Protein AF-A0A973JCE4-F1 (afdb_monomer)

Mean predicted aligned error: 4.81 Å

Nearest PDB structures (foldseek):
  6czs-assembly1_A  TM=6.725E-01  e=1.501E-06  Homo sapiens
  6jd8-assembly1_A  TM=6.537E-01  e=1.501E-06  Homo sapiens
  1cjl-assembly1_A  TM=6.626E-01  e=7.203E-06  Homo sapiens
  2hxz-assembly2_B  TM=6.871E-01  e=1.317E-05  Homo sapiens
  2c0y-assembly1_A  TM=6.135E-01  e=2.009E-05  Homo sapiens

pLDDT: mean 92.3, std 10.69, range [33.44, 98.81]

Solvent-accessible surface area (backbone atoms only — not comparable to full-atom values): 14849 Å² total; per-residue (Å²): 130,82,77,78,70,80,76,78,49,48,15,31,41,88,69,77,93,59,94,82,62,40,37,66,78,38,75,62,63,50,72,69,32,47,74,71,71,40,84,63,19,50,27,56,54,31,49,78,67,59,66,42,94,84,53,83,73,83,72,73,66,58,44,79,46,64,93,35,46,62,83,90,81,83,67,66,85,40,25,40,32,37,22,48,24,51,36,46,52,53,27,22,50,39,25,65,74,71,73,41,80,62,63,52,16,37,40,51,40,36,33,50,18,26,56,75,70,72,52,78,72,88,75,32,42,36,58,66,45,36,55,47,30,27,42,76,42,17,44,30,50,20,91,82,39,57,85,48,73,89,51,43,79,55,80,78,57,70,66,49,58,62,51,2,54,82,50,41,43,82,77,76,66,47,78,68,55,92,90,60,49,72,72,56,33,53,49,50,52,52,51,34,39,73,72,69,44,64,48,66,51,68,48,80,37,40,60,56,49,63,52,14,77,81,61,77,64,54,64,33,69,85,57,80,88,66,50,79,75,48,27,37,30,42,62,48,51,56,52,51,80,81,70,80,69,78,60,86,78,76,71,83,127

Foldseek 3Di:
DPPPPQQDAAFEDEDDADPPFAACPFFDQDPLCVVVVNPGTSVRVCVVLQLDPPRPDDFDQKFFLCVLWDPDDDLHNANQQLLSQLQRQLQSVCCVPPVDGFQWASLQLLQQLCVQVVDADRNHHYNVSSLVSLQPQATAGCVQPPSDRVCSRPDRDVVGSVRRVVGRDSDDHDLCHPPQDPVSSVVSQSSCLSSQHKDKDKDFDWPLQVVCVVPVNDRDDDDPPIDTSGMGMHIDRMDHNPDDDDRPDDDDD

Secondary structure (DSSP, 8-state):
-----------EEPPPP-TT---TT-----HHHHHTT--S-HHHHHHHHT-STT--PPPPSEEE-GGGPPPPPP-TTSS-HHHHHHHHHHHHHHHHHHS----B-HHHHHHHHHHHHT--SS--EEHHHHHHHHHHT---BGGGS---GGGTTSPPPHHHHHHHGGG--S----SS-TT--HHHHHHHHHHHHHTT--EEEEEEEEGGGGGGTTTTS-PPPPPTTPPEEEEEEEEE-EEETT-----------

Radius of gyration: 18.98 Å; Cα contacts (8 Å, |Δi|>4): 409; chains: 1; bounding box: 43×51×46 Å

Structure (mmCIF, N/CA/C/O backbone):
data_AF-A0A973JCE4-F1
#
_entry.id   AF-A0A973JCE4-F1
#
loop_
_atom_site.group_PDB
_atom_site.id
_atom_site.type_symbol
_atom_site.label_atom_id
_atom_site.label_alt_id
_atom_site.label_comp_id
_atom_site.label_asym_id
_atom_site.label_entity_id
_atom_site.label_seq_id
_atom_site.pdbx_PDB_ins_code
_atom_site.Cartn_x
_atom_site.Cartn_y
_atom_site.Cartn_z
_atom_site.occupancy
_atom_site.B_iso_or_equiv
_atom_site.auth_seq_id
_atom_site.auth_comp_id
_atom_site.auth_asym_id
_atom_site.auth_atom_id
_atom_site.pdbx_PDB_model_num
ATOM 1 N N . MET A 1 1 ? 23.601 -29.024 -4.690 1.00 33.44 1 MET A N 1
ATOM 2 C CA . MET A 1 1 ? 22.874 -28.142 -5.625 1.00 33.44 1 MET A CA 1
ATOM 3 C C . MET A 1 1 ? 22.475 -26.919 -4.830 1.00 33.44 1 MET A C 1
ATOM 5 O O . MET A 1 1 ? 21.854 -27.091 -3.792 1.00 33.44 1 MET A O 1
ATOM 9 N N . ALA A 1 2 ? 22.948 -25.730 -5.202 1.00 33.88 2 ALA A N 1
ATOM 10 C CA . ALA A 1 2 ? 22.568 -24.513 -4.496 1.00 33.88 2 ALA A CA 1
ATOM 11 C C . ALA A 1 2 ? 21.084 -24.259 -4.774 1.00 33.88 2 ALA A C 1
ATOM 13 O O . ALA A 1 2 ? 20.714 -24.038 -5.926 1.00 33.88 2 ALA A O 1
ATOM 14 N N . GLU A 1 3 ? 20.243 -24.349 -3.742 1.00 39.66 3 GLU A N 1
ATOM 15 C CA . GLU A 1 3 ? 18.873 -23.849 -3.803 1.00 39.66 3 GLU A CA 1
ATOM 16 C C . GLU A 1 3 ? 18.933 -22.428 -4.348 1.00 39.66 3 GLU A C 1
ATOM 18 O O . GLU A 1 3 ? 19.561 -21.539 -3.764 1.00 39.66 3 GLU A O 1
ATOM 23 N N . THR A 1 4 ? 18.336 -22.220 -5.516 1.00 41.50 4 THR A N 1
ATOM 24 C CA . THR A 1 4 ? 18.151 -20.882 -6.056 1.00 41.50 4 THR A CA 1
ATOM 25 C C . THR A 1 4 ? 17.113 -20.229 -5.155 1.00 41.50 4 THR A C 1
ATOM 27 O O . THR A 1 4 ? 15.918 -20.355 -5.393 1.00 41.50 4 THR A O 1
ATOM 30 N N . LYS A 1 5 ? 17.556 -19.628 -4.042 1.00 53.28 5 LYS A N 1
ATOM 31 C CA . LYS A 1 5 ? 16.678 -18.863 -3.156 1.00 53.28 5 LYS A CA 1
ATOM 32 C C . LYS A 1 5 ? 15.967 -17.840 -4.026 1.00 53.28 5 LYS A C 1
ATOM 34 O O . LYS A 1 5 ? 16.624 -16.956 -4.576 1.00 53.28 5 LYS A O 1
ATOM 39 N N . LEU A 1 6 ? 14.653 -17.999 -4.174 1.00 57.53 6 LEU A N 1
ATOM 40 C CA . LEU A 1 6 ? 13.806 -17.073 -4.910 1.00 57.53 6 LEU A CA 1
ATOM 41 C C . LEU A 1 6 ? 14.086 -15.670 -4.358 1.00 57.53 6 LEU A C 1
ATOM 43 O O . LEU A 1 6 ? 13.806 -15.379 -3.190 1.00 57.53 6 LEU A O 1
ATOM 47 N N . LYS A 1 7 ? 14.741 -14.820 -5.154 1.00 68.06 7 LYS A N 1
ATOM 48 C CA . LYS A 1 7 ? 15.106 -13.478 -4.709 1.00 68.06 7 LYS A CA 1
ATOM 49 C C . LYS A 1 7 ? 13.845 -12.626 -4.758 1.00 68.06 7 LYS A C 1
ATOM 51 O O . LYS A 1 7 ? 13.535 -12.041 -5.787 1.00 68.06 7 LYS A O 1
ATOM 56 N N . ARG A 1 8 ? 13.115 -12.589 -3.640 1.00 82.50 8 ARG A N 1
ATOM 57 C CA . ARG A 1 8 ? 11.913 -11.765 -3.475 1.00 82.50 8 ARG A CA 1
ATOM 58 C C . ARG A 1 8 ? 12.271 -10.314 -3.748 1.00 82.50 8 ARG A C 1
ATOM 60 O O . ARG A 1 8 ? 13.070 -9.727 -3.014 1.00 82.50 8 ARG A O 1
ATOM 67 N N . LYS A 1 9 ? 11.707 -9.741 -4.806 1.00 93.44 9 LYS A N 1
ATOM 68 C CA . LYS A 1 9 ? 11.907 -8.329 -5.068 1.00 93.44 9 LYS A CA 1
ATOM 69 C C . LYS A 1 9 ? 11.070 -7.502 -4.103 1.00 93.44 9 LYS A C 1
ATOM 71 O O . LYS A 1 9 ? 9.958 -7.846 -3.722 1.00 93.44 9 LYS A O 1
ATOM 76 N N . MET A 1 10 ? 11.653 -6.399 -3.674 1.00 95.50 10 MET A N 1
ATOM 77 C CA . MET A 1 10 ? 11.113 -5.487 -2.685 1.00 95.50 10 MET A CA 1
ATOM 78 C C . MET A 1 10 ? 11.391 -4.060 -3.149 1.00 95.50 10 MET A C 1
ATOM 80 O O . MET A 1 10 ? 12.257 -3.840 -3.996 1.00 95.50 10 MET A O 1
ATOM 84 N N . GLY A 1 11 ? 10.662 -3.095 -2.604 1.00 97.25 11 GLY A N 1
ATOM 85 C CA . GLY A 1 11 ? 10.828 -1.699 -3.000 1.00 97.25 11 GLY A CA 1
ATOM 86 C C . GLY A 1 11 ? 10.171 -0.693 -2.070 1.00 97.25 11 GLY A C 1
ATOM 87 O O . GLY A 1 11 ? 10.111 0.484 -2.399 1.00 97.25 11 GLY A O 1
ATOM 88 N N . TRP A 1 12 ? 9.671 -1.106 -0.907 1.00 98.44 12 TRP A N 1
ATOM 89 C CA . TRP A 1 12 ? 9.120 -0.144 0.031 1.00 98.44 12 TRP A CA 1
ATOM 90 C C . TRP A 1 12 ? 10.252 0.595 0.735 1.00 98.44 12 TRP A C 1
ATOM 92 O O . TRP A 1 12 ? 11.186 -0.011 1.266 1.00 98.44 12 TRP A O 1
ATOM 102 N N . ARG A 1 13 ? 10.126 1.919 0.767 1.00 97.75 13 ARG A N 1
ATOM 103 C CA . ARG A 1 13 ? 10.973 2.810 1.552 1.00 97.75 13 ARG A CA 1
ATOM 104 C C . ARG A 1 13 ? 10.141 3.440 2.670 1.00 97.75 13 ARG A C 1
ATOM 106 O O . ARG A 1 13 ? 9.051 3.941 2.384 1.00 97.75 13 ARG A O 1
ATOM 113 N N . PRO A 1 14 ? 10.632 3.452 3.922 1.00 96.06 14 PRO A N 1
ATOM 114 C CA . PRO A 1 14 ? 9.936 4.105 5.024 1.00 96.06 14 PRO A CA 1
ATOM 115 C C . PRO A 1 14 ? 9.731 5.596 4.750 1.00 96.06 14 PRO A C 1
ATOM 117 O O . PRO A 1 14 ? 10.681 6.309 4.427 1.00 96.06 14 PRO A O 1
ATOM 120 N N . ASP A 1 15 ? 8.495 6.071 4.886 1.00 95.38 15 ASP A N 1
ATOM 121 C CA . ASP A 1 15 ? 8.183 7.491 4.730 1.00 95.38 15 ASP A CA 1
ATOM 122 C C . ASP A 1 15 ? 8.833 8.316 5.854 1.00 95.38 15 ASP A C 1
ATOM 124 O O . ASP A 1 15 ? 8.741 7.965 7.031 1.00 95.38 15 ASP A O 1
ATOM 128 N N . TYR A 1 16 ? 9.398 9.475 5.518 1.00 90.75 16 TYR A N 1
ATOM 129 C CA . TYR A 1 16 ? 9.744 10.491 6.520 1.00 90.75 16 TYR A CA 1
ATOM 130 C C . TYR A 1 16 ? 8.478 11.160 7.067 1.00 90.75 16 TYR A C 1
ATOM 132 O O . TYR A 1 16 ? 7.537 11.323 6.297 1.00 90.75 16 TYR A O 1
ATOM 140 N N . PRO A 1 17 ? 8.406 11.603 8.331 1.00 88.69 17 PRO A N 1
ATOM 141 C CA . PRO A 1 17 ? 7.256 12.368 8.823 1.00 88.69 17 PRO A CA 1
ATOM 142 C C . PRO A 1 17 ? 6.993 13.646 8.004 1.00 88.69 17 PRO A C 1
ATOM 144 O O . PRO A 1 17 ? 7.934 14.326 7.601 1.00 88.69 17 PRO A O 1
ATOM 147 N N . ASP A 1 18 ? 5.722 13.992 7.783 1.00 91.31 18 ASP A N 1
ATOM 148 C CA . ASP A 1 18 ? 5.310 15.249 7.142 1.00 91.31 18 ASP A CA 1
ATOM 149 C C . ASP A 1 18 ? 4.113 15.839 7.900 1.00 91.31 18 ASP A C 1
ATOM 151 O O . ASP A 1 18 ? 3.081 15.191 8.057 1.00 91.31 18 ASP A O 1
ATOM 155 N N . PHE A 1 19 ? 4.237 17.080 8.375 1.00 88.75 19 PHE A N 1
ATOM 156 C CA . PHE A 1 19 ? 3.181 17.759 9.139 1.00 88.75 19 PHE A CA 1
ATOM 157 C C . PHE A 1 19 ? 1.925 18.060 8.304 1.00 88.75 19 PHE A C 1
ATOM 159 O O . PHE A 1 19 ? 0.889 18.419 8.860 1.00 88.75 19 PHE A O 1
ATOM 166 N N . ARG A 1 20 ? 2.013 17.945 6.973 1.00 89.75 20 ARG A N 1
ATOM 167 C CA . ARG A 1 20 ? 0.899 18.143 6.036 1.00 89.75 20 ARG A CA 1
ATOM 168 C C . ARG A 1 20 ? 0.091 16.870 5.799 1.00 89.75 20 ARG A C 1
ATOM 170 O O . ARG A 1 20 ? -0.909 16.927 5.082 1.00 89.75 20 ARG A O 1
ATOM 177 N N . ASP A 1 21 ? 0.522 15.733 6.345 1.00 93.06 21 ASP A N 1
ATOM 178 C CA . ASP A 1 21 ? -0.230 14.490 6.230 1.00 93.06 21 ASP A CA 1
ATOM 179 C C . ASP A 1 21 ? -1.621 14.651 6.837 1.00 93.06 21 ASP A C 1
ATOM 181 O O . ASP A 1 21 ? -1.787 15.128 7.961 1.00 93.06 21 ASP A O 1
ATOM 185 N N . ASN A 1 22 ? -2.639 14.220 6.092 1.00 93.19 22 ASN A N 1
ATOM 186 C CA . ASN A 1 22 ? -3.977 14.170 6.654 1.00 93.19 22 ASN A CA 1
ATOM 187 C C . ASN A 1 22 ? -4.079 13.028 7.670 1.00 93.19 22 ASN A C 1
ATOM 189 O O . ASN A 1 22 ? -3.464 11.974 7.528 1.00 93.19 22 ASN A O 1
ATOM 193 N N . THR A 1 23 ? -4.945 13.222 8.644 1.00 92.12 23 THR A N 1
ATOM 194 C CA . THR A 1 23 ? -5.282 12.333 9.747 1.00 92.12 23 THR A CA 1
ATOM 195 C C . THR A 1 23 ? -6.803 12.234 9.847 1.00 92.12 23 THR A C 1
ATOM 197 O O . THR A 1 23 ? -7.529 12.987 9.188 1.00 92.12 23 THR A O 1
ATOM 200 N N . ALA A 1 24 ? -7.292 11.337 10.703 1.00 88.69 24 ALA A N 1
ATOM 201 C CA . ALA A 1 24 ? -8.716 11.242 11.019 1.00 88.69 24 ALA A CA 1
ATOM 202 C C . ALA A 1 24 ? -9.303 12.560 11.571 1.00 88.69 24 ALA A C 1
ATOM 204 O O . ALA A 1 24 ? -10.490 12.817 11.397 1.00 88.69 24 ALA A O 1
ATOM 205 N N . GLU A 1 25 ? -8.475 13.427 12.165 1.00 89.25 25 GLU A N 1
ATOM 206 C CA . GLU A 1 25 ? -8.907 14.686 12.785 1.00 89.25 25 GLU A CA 1
ATOM 207 C C . GLU A 1 25 ? -8.910 15.885 11.827 1.00 89.25 25 GLU A C 1
ATOM 209 O O . GLU A 1 25 ? -9.308 16.987 12.209 1.00 89.25 25 GLU A O 1
ATOM 214 N N . ASN A 1 26 ? -8.493 15.706 10.569 1.00 91.94 26 ASN A N 1
ATOM 215 C CA . ASN A 1 26 ? -8.495 16.798 9.600 1.00 91.94 26 ASN A CA 1
ATOM 216 C C . ASN A 1 26 ? -9.921 17.239 9.251 1.00 91.94 26 ASN A C 1
ATOM 218 O O . ASN A 1 26 ? -10.651 16.552 8.528 1.00 91.94 26 ASN A O 1
ATOM 222 N N . ASP A 1 27 ? -10.275 18.440 9.710 1.00 92.94 27 ASP A N 1
ATOM 223 C CA . ASP A 1 27 ? -11.619 19.011 9.592 1.00 92.94 27 ASP A CA 1
ATOM 224 C C . ASP A 1 27 ? -11.769 20.035 8.451 1.00 92.94 27 ASP A C 1
ATOM 226 O O . ASP A 1 27 ? -12.591 20.945 8.481 1.00 92.94 27 ASP A O 1
ATOM 230 N N . ASN A 1 28 ? -10.935 19.914 7.418 1.00 91.44 28 ASN A N 1
ATOM 231 C CA . ASN A 1 28 ? -10.946 20.814 6.271 1.00 91.44 28 ASN A CA 1
ATOM 232 C C . ASN A 1 28 ? -11.361 20.095 4.981 1.00 91.44 28 ASN A C 1
ATOM 234 O O . ASN A 1 28 ? -10.910 18.985 4.681 1.00 91.44 28 ASN A O 1
ATOM 238 N N . VAL A 1 29 ? -12.160 20.788 4.170 1.00 89.69 29 VAL A N 1
ATOM 239 C CA . VAL A 1 29 ? -12.572 20.347 2.831 1.00 89.69 29 VAL A CA 1
ATOM 240 C C . VAL A 1 29 ? -11.755 21.115 1.797 1.00 89.69 29 VAL A C 1
ATOM 242 O O . VAL A 1 29 ? -11.887 22.336 1.675 1.00 89.69 29 VAL A O 1
ATOM 245 N N . SER A 1 30 ? -10.875 20.422 1.070 1.00 87.31 30 SER A N 1
ATOM 246 C CA . SER A 1 30 ? -10.029 21.062 0.055 1.00 87.31 30 SER A CA 1
ATOM 247 C C . SER A 1 30 ? -10.847 21.470 -1.174 1.00 87.31 30 SER A C 1
ATOM 249 O O . SER A 1 30 ? -11.914 20.914 -1.433 1.00 87.31 30 SER A O 1
ATOM 251 N N . LEU A 1 31 ? -10.338 22.416 -1.974 1.00 86.88 31 LEU A N 1
ATOM 252 C CA . LEU A 1 31 ? -10.986 22.803 -3.234 1.00 86.88 31 LEU A CA 1
ATOM 253 C C . LEU A 1 31 ? -11.185 21.589 -4.156 1.00 86.88 31 LEU A C 1
ATOM 255 O O . LEU A 1 31 ? -12.259 21.420 -4.717 1.00 86.88 31 LEU A O 1
ATOM 259 N N . LYS A 1 32 ? -10.183 20.704 -4.219 1.00 85.00 32 LYS A N 1
ATOM 260 C CA . LYS A 1 32 ? -10.244 19.454 -4.984 1.00 85.00 32 LYS A CA 1
ATOM 261 C C . LYS A 1 32 ? -11.351 18.510 -4.498 1.00 85.00 32 LYS A C 1
ATOM 263 O O . LYS A 1 32 ? -12.033 17.898 -5.305 1.00 85.00 32 LYS A O 1
ATOM 268 N N . MET A 1 33 ? -11.577 18.405 -3.187 1.00 87.38 33 MET A N 1
ATOM 269 C CA . MET A 1 33 ? -12.708 17.622 -2.669 1.00 87.38 33 MET A CA 1
ATOM 270 C C . MET A 1 33 ? -14.039 18.207 -3.151 1.00 87.38 33 MET A C 1
ATOM 272 O O . MET A 1 33 ? -14.883 17.469 -3.650 1.00 87.38 33 MET A O 1
ATOM 276 N N . LYS A 1 34 ? -14.186 19.537 -3.098 1.00 89.06 34 LYS A N 1
ATOM 277 C CA . LYS A 1 34 ? -15.397 20.224 -3.572 1.00 89.06 34 LYS A CA 1
ATOM 278 C C . LYS A 1 34 ? -15.636 20.023 -5.069 1.00 89.06 34 LYS A C 1
ATOM 280 O O . LYS A 1 34 ? -16.782 19.838 -5.460 1.00 89.06 34 LYS A O 1
ATOM 285 N N . THR A 1 35 ? -14.588 20.016 -5.899 1.00 86.38 35 THR A N 1
ATOM 286 C CA . THR A 1 35 ? -14.731 19.748 -7.343 1.00 86.38 35 THR A CA 1
ATOM 287 C C . THR A 1 35 ? -15.208 18.326 -7.634 1.00 86.38 35 THR A C 1
ATOM 289 O O . THR A 1 35 ? -15.881 18.120 -8.634 1.00 86.38 35 THR A O 1
ATOM 292 N N . PHE A 1 36 ? -14.930 17.369 -6.744 1.00 83.62 36 PHE A N 1
ATOM 293 C CA . PHE A 1 36 ? -15.480 16.008 -6.798 1.00 83.62 36 PHE A CA 1
ATOM 294 C C . PHE A 1 36 ? -16.806 15.849 -6.035 1.00 83.62 36 PHE A C 1
ATOM 296 O O . PHE A 1 36 ? -17.209 14.734 -5.722 1.00 83.62 36 PHE A O 1
ATOM 303 N N . GLY A 1 37 ? -17.481 16.949 -5.684 1.00 86.25 37 GLY A N 1
ATOM 304 C CA . GLY A 1 37 ? -18.759 16.917 -4.967 1.00 86.25 37 GLY A CA 1
ATOM 305 C C . GLY A 1 37 ? -18.663 16.500 -3.495 1.00 86.25 37 GLY A C 1
ATOM 306 O O . GLY A 1 37 ? -19.689 16.376 -2.832 1.00 86.25 37 GLY A O 1
ATOM 307 N N . GLN A 1 38 ? -17.456 16.316 -2.949 1.00 89.38 38 GLN A N 1
ATOM 308 C CA . GLN A 1 38 ? -17.264 15.982 -1.542 1.00 89.38 38 GLN A CA 1
ATOM 309 C C . GLN A 1 38 ? -17.320 17.253 -0.684 1.00 89.38 38 GLN A C 1
ATOM 311 O O . GLN A 1 38 ? -16.408 18.085 -0.709 1.00 89.38 38 GLN A O 1
ATOM 316 N N . THR A 1 39 ? -18.394 17.391 0.092 1.00 91.50 39 THR A N 1
ATOM 317 C CA . THR A 1 39 ? -18.649 18.543 0.971 1.00 91.50 39 THR A CA 1
ATOM 318 C C . THR A 1 39 ? -18.238 18.312 2.421 1.00 91.50 39 THR A C 1
ATOM 320 O O . THR A 1 39 ? -18.294 19.247 3.215 1.00 91.50 39 THR A O 1
ATOM 323 N N . GLU A 1 40 ? -17.832 17.096 2.780 1.00 92.94 40 GLU A N 1
ATOM 324 C CA . GLU A 1 40 ? -17.536 16.705 4.156 1.00 92.94 40 GLU A CA 1
ATOM 325 C C . GLU A 1 40 ? -16.036 16.536 4.393 1.00 92.94 40 GLU A C 1
ATOM 327 O O . GLU A 1 40 ? -15.280 16.084 3.528 1.00 92.94 40 GLU A O 1
ATOM 332 N N . SER A 1 41 ? -15.585 16.920 5.589 1.00 93.00 41 SER A N 1
ATOM 333 C CA . SER A 1 41 ? -14.204 16.718 6.020 1.00 93.00 41 SER A CA 1
ATOM 334 C C . SER A 1 41 ? -13.930 15.243 6.328 1.00 93.00 41 SER A C 1
ATOM 336 O O . SER A 1 41 ? -14.856 14.452 6.522 1.00 93.00 41 SER A O 1
ATOM 338 N N . ILE A 1 42 ? -12.648 14.865 6.421 1.00 91.69 42 ILE A N 1
ATOM 339 C CA . ILE A 1 42 ? -12.265 13.506 6.845 1.00 91.69 42 ILE A CA 1
ATOM 340 C C . ILE A 1 42 ? -12.858 13.221 8.223 1.00 91.69 42 ILE A C 1
ATOM 342 O O . ILE A 1 42 ? -13.507 12.194 8.403 1.00 91.69 42 ILE A O 1
ATOM 346 N N . LYS A 1 43 ? -12.734 14.178 9.146 1.00 92.75 43 LYS A N 1
ATOM 347 C CA . LYS A 1 43 ? -13.308 14.090 10.489 1.00 92.75 43 LYS A CA 1
ATOM 348 C C . LYS A 1 43 ? -14.815 13.830 10.479 1.00 92.75 43 LYS A C 1
ATOM 350 O O . LYS A 1 43 ? -15.294 12.947 11.190 1.00 92.75 43 LYS A O 1
ATOM 355 N N . THR A 1 44 ? -15.562 14.550 9.640 1.00 92.88 44 THR A N 1
ATOM 356 C CA . THR A 1 44 ? -17.019 14.375 9.518 1.00 92.88 44 THR A CA 1
ATOM 357 C C . THR A 1 44 ? -17.374 12.987 8.981 1.00 92.88 44 THR A C 1
ATOM 359 O O . THR A 1 44 ? -18.213 12.298 9.565 1.00 92.88 44 THR A O 1
ATOM 362 N N . MET A 1 45 ? -16.701 12.538 7.915 1.00 91.94 45 MET A N 1
ATOM 363 C CA . MET A 1 45 ? -16.909 11.200 7.347 1.00 91.94 45 MET A CA 1
ATOM 364 C C . MET A 1 45 ? -16.586 10.098 8.368 1.00 91.94 45 MET A C 1
ATOM 366 O O . MET A 1 45 ? -17.365 9.162 8.546 1.00 91.94 45 MET A O 1
ATOM 370 N N . PHE A 1 46 ? -15.486 10.244 9.108 1.00 90.81 46 PHE A N 1
ATOM 371 C CA . PHE A 1 46 ? -15.081 9.313 10.162 1.00 90.81 46 PHE A CA 1
ATOM 372 C C . PHE A 1 46 ? -16.094 9.258 11.306 1.00 90.81 46 PHE A C 1
ATOM 374 O O . PHE A 1 46 ? -16.428 8.170 11.779 1.00 90.81 46 PHE A O 1
ATOM 381 N N . GLY A 1 47 ? -16.634 10.409 11.715 1.00 89.94 47 GLY A N 1
ATOM 382 C CA . GLY A 1 47 ? -17.696 10.493 12.714 1.00 89.94 47 GLY A CA 1
ATOM 383 C C . GLY A 1 47 ? -18.931 9.685 12.313 1.00 89.94 47 GLY A C 1
ATOM 384 O O . GLY A 1 47 ? -19.417 8.875 13.103 1.00 89.94 47 GLY A O 1
ATOM 385 N N . LYS A 1 48 ? -19.386 9.814 11.059 1.00 90.12 48 LYS A N 1
ATOM 386 C CA . LYS A 1 48 ? -20.524 9.041 10.525 1.00 90.12 48 LYS A CA 1
ATOM 387 C C . LYS A 1 48 ? -20.265 7.537 10.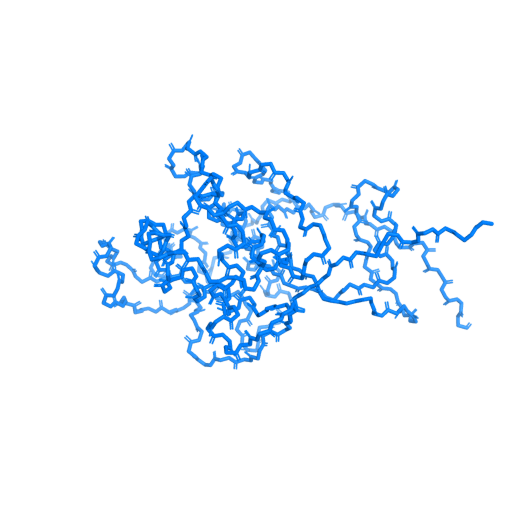479 1.00 90.12 48 LYS A C 1
ATOM 389 O O . LYS A 1 48 ? -21.183 6.748 10.687 1.00 90.12 48 LYS A O 1
ATOM 394 N N . MET A 1 49 ? -19.018 7.138 10.239 1.00 87.56 49 MET A N 1
ATOM 395 C CA . MET A 1 49 ? -18.601 5.732 10.237 1.00 87.56 49 MET A CA 1
ATOM 396 C C . MET A 1 49 ? -18.353 5.173 11.648 1.00 87.56 49 MET A C 1
ATOM 398 O O . MET A 1 49 ? -18.121 3.974 11.801 1.00 87.56 49 MET A O 1
ATOM 402 N N . GLY A 1 50 ? -18.415 6.009 12.691 1.00 86.62 50 GLY A N 1
ATOM 403 C CA . GLY A 1 50 ? -18.123 5.607 14.068 1.00 86.62 50 GLY A CA 1
ATOM 404 C C . GLY A 1 50 ? -16.636 5.353 14.333 1.00 86.62 50 GLY A C 1
ATOM 405 O O . GLY A 1 50 ? -16.314 4.554 15.213 1.00 86.62 50 GLY A O 1
ATOM 406 N N . LEU A 1 51 ? -15.754 6.006 13.570 1.00 85.50 51 LEU A N 1
ATOM 407 C CA . LEU A 1 51 ? -14.291 5.893 13.634 1.00 85.50 51 LEU A CA 1
ATOM 408 C C . LEU A 1 51 ? -13.619 7.044 14.402 1.00 85.50 51 LEU A C 1
ATOM 410 O O . LEU A 1 51 ? -12.405 7.216 1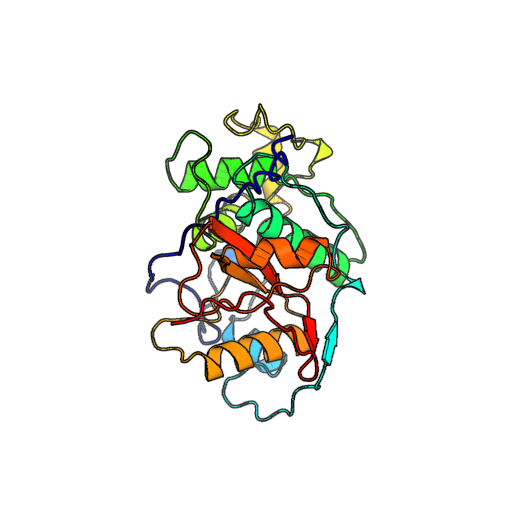4.310 1.00 85.50 51 LEU A O 1
ATOM 414 N N . SER A 1 52 ? -14.384 7.854 15.134 1.00 76.56 52 SER A N 1
ATOM 415 C CA . SER A 1 52 ? -13.816 8.900 15.988 1.00 76.56 52 SER A CA 1
ATOM 416 C C . SER A 1 52 ? -13.058 8.295 17.174 1.00 76.56 52 SER A C 1
ATOM 418 O O . SER A 1 52 ? -13.411 7.219 17.659 1.00 76.56 52 SER A O 1
ATOM 420 N N . GLU A 1 53 ? -12.045 8.999 17.689 1.00 65.06 53 GLU A N 1
ATOM 421 C CA . GLU A 1 53 ? -11.236 8.516 18.824 1.00 65.06 53 GLU A CA 1
ATOM 422 C C . GLU A 1 53 ? -12.055 8.244 20.099 1.00 65.06 53 GLU A C 1
ATOM 424 O O . GLU A 1 53 ? -11.668 7.423 20.925 1.00 65.06 53 GLU A O 1
ATOM 429 N N . ALA A 1 54 ? -13.219 8.885 20.243 1.00 59.44 54 ALA A N 1
ATOM 430 C CA . ALA A 1 54 ? -14.148 8.671 21.352 1.00 59.44 54 ALA A CA 1
ATOM 431 C C . ALA A 1 54 ? -15.017 7.400 21.214 1.00 59.44 54 ALA A C 1
ATOM 433 O O . ALA A 1 54 ? -15.805 7.090 22.109 1.00 59.44 54 ALA A O 1
ATOM 434 N N . SER A 1 55 ? -14.924 6.674 20.097 1.00 64.19 55 SER A N 1
ATOM 435 C CA . SER A 1 55 ? -15.737 5.485 19.836 1.00 64.19 55 SER A CA 1
ATOM 436 C C . SER A 1 55 ? -15.263 4.301 20.686 1.00 64.19 55 SER A C 1
ATOM 438 O O . SER A 1 55 ? -14.211 3.716 20.444 1.00 64.19 55 SER A O 1
ATOM 440 N N . SER A 1 56 ? -16.065 3.907 21.680 1.00 61.56 56 SER A N 1
ATOM 441 C CA . SER A 1 56 ? -15.820 2.751 22.561 1.00 61.56 56 SER A CA 1
ATOM 442 C C . SER A 1 56 ? -16.386 1.433 22.013 1.00 61.56 56 SER A C 1
ATOM 444 O O . SER A 1 56 ? -16.594 0.473 22.761 1.00 61.56 56 SER A O 1
ATOM 446 N N . LYS A 1 57 ? -16.677 1.361 20.705 1.00 72.50 57 LYS A N 1
ATOM 447 C CA . LYS A 1 57 ? -17.281 0.166 20.103 1.00 72.50 57 LYS A CA 1
ATOM 448 C C . LYS A 1 57 ? -16.353 -1.037 20.244 1.00 72.50 57 LYS A C 1
ATOM 450 O O . LYS A 1 57 ? -15.206 -1.023 19.805 1.00 72.50 57 LYS A O 1
ATOM 455 N N . LYS A 1 58 ? -16.895 -2.120 20.802 1.00 86.69 58 LYS A N 1
ATOM 456 C CA . 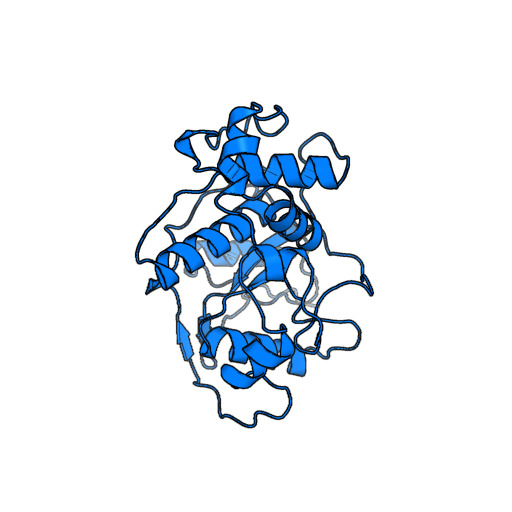LYS A 1 58 ? -16.217 -3.414 20.832 1.00 86.69 58 LYS A CA 1
ATOM 457 C C . LYS A 1 58 ? -16.044 -3.917 19.399 1.00 86.69 58 LYS A C 1
ATOM 459 O O . LYS A 1 58 ? -17.029 -4.149 18.699 1.00 86.69 58 LYS A O 1
ATOM 464 N N . LEU A 1 59 ? -14.795 -4.071 18.979 1.00 92.56 59 LEU A N 1
ATOM 465 C CA . LEU A 1 59 ? -14.453 -4.592 17.661 1.00 92.56 59 LEU A CA 1
ATOM 466 C C . LEU A 1 59 ? -14.743 -6.101 17.583 1.00 92.56 59 LEU A C 1
ATOM 468 O O . LEU A 1 59 ? -14.654 -6.794 18.606 1.00 92.56 59 LEU A O 1
ATOM 472 N N . PRO A 1 60 ? -15.111 -6.628 16.399 1.00 95.00 60 PRO A N 1
ATOM 473 C CA . PRO A 1 60 ? -15.204 -8.070 16.206 1.00 95.00 60 PRO A CA 1
ATOM 474 C C . PRO A 1 60 ? -13.825 -8.713 16.415 1.00 95.00 60 PRO A C 1
ATOM 476 O O . PRO A 1 60 ? -12.803 -8.068 16.229 1.00 95.00 60 PRO A O 1
ATOM 479 N N . LEU A 1 61 ? -13.780 -9.989 16.807 1.00 96.44 61 LEU A N 1
ATOM 480 C CA . LEU A 1 61 ? -12.504 -10.703 17.000 1.00 96.44 61 LEU A CA 1
ATOM 481 C C . LEU A 1 61 ? -11.826 -11.079 15.677 1.00 96.44 61 LEU A C 1
ATOM 483 O O . LEU A 1 61 ? -10.637 -11.378 15.658 1.00 96.44 61 LEU A O 1
ATOM 487 N N . GLN A 1 62 ? -12.597 -11.100 14.594 1.00 97.81 62 GLN A N 1
ATOM 488 C CA . GLN A 1 62 ? -12.134 -11.421 13.258 1.00 97.81 62 GLN A CA 1
ATOM 489 C C . GLN A 1 62 ? -12.872 -10.534 12.257 1.00 97.81 62 GLN A C 1
ATOM 491 O O . GLN A 1 62 ? -14.063 -10.247 12.419 1.00 97.81 62 GLN A O 1
ATOM 496 N N . LYS A 1 63 ? -12.168 -10.108 11.215 1.00 98.00 63 LYS A N 1
ATOM 497 C CA . LYS A 1 63 ? -12.739 -9.400 10.075 1.00 98.00 63 LYS A CA 1
ATOM 498 C C . LYS A 1 63 ? -12.029 -9.846 8.810 1.00 98.00 63 LYS A C 1
ATOM 500 O O . LYS A 1 63 ? -10.809 -9.969 8.802 1.00 98.00 63 LYS A O 1
ATOM 505 N N . ASP A 1 64 ? -12.801 -10.020 7.751 1.00 98.12 64 ASP A N 1
ATOM 506 C CA . ASP A 1 64 ? -12.313 -10.370 6.428 1.00 98.12 64 ASP A CA 1
ATOM 507 C C . ASP A 1 64 ? -12.993 -9.465 5.396 1.00 98.12 64 ASP A C 1
ATOM 509 O O . ASP A 1 64 ? -14.209 -9.262 5.460 1.00 98.12 64 ASP A O 1
ATOM 513 N N . LEU A 1 65 ? -12.201 -8.855 4.519 1.00 98.31 65 LEU A N 1
ATOM 514 C CA . LEU A 1 65 ? -12.656 -7.992 3.428 1.00 98.31 65 LEU A CA 1
ATOM 515 C C . LEU A 1 65 ? -12.322 -8.580 2.049 1.00 98.31 65 LEU A C 1
ATOM 517 O O . LEU A 1 65 ? -12.511 -7.894 1.045 1.00 98.31 65 LEU A O 1
ATOM 521 N N . ARG A 1 66 ? -11.834 -9.830 1.983 1.00 97.12 66 ARG A N 1
ATOM 522 C CA . ARG A 1 66 ? -11.386 -10.469 0.735 1.00 97.12 66 ARG A CA 1
ATOM 523 C C . ARG A 1 66 ? -12.457 -10.542 -0.348 1.00 97.12 66 ARG A C 1
ATOM 525 O O . ARG A 1 66 ? -12.095 -10.506 -1.516 1.00 97.12 66 ARG A O 1
ATOM 532 N N . ASP A 1 67 ? -13.737 -10.553 0.017 1.00 95.69 67 ASP A N 1
ATOM 533 C CA . ASP A 1 67 ? -14.858 -10.563 -0.936 1.00 95.69 67 ASP A CA 1
ATOM 534 C C . ASP A 1 67 ? -14.844 -9.369 -1.909 1.00 95.69 67 ASP A C 1
ATOM 536 O O . ASP A 1 67 ? -15.374 -9.464 -3.013 1.00 95.69 67 ASP A O 1
ATOM 540 N N . TRP A 1 68 ? -14.219 -8.250 -1.525 1.00 96.62 68 TRP A N 1
ATOM 541 C CA . TRP A 1 68 ? -14.056 -7.075 -2.389 1.00 96.62 68 TRP A CA 1
ATOM 542 C C . TRP A 1 68 ? -12.635 -6.914 -2.930 1.00 96.62 68 TRP A C 1
ATOM 544 O O . TRP A 1 68 ? -12.394 -6.007 -3.719 1.00 96.62 68 TRP A O 1
ATOM 554 N N . CYS A 1 69 ? -11.684 -7.755 -2.527 1.00 95.75 69 CYS A N 1
ATOM 555 C CA . CYS A 1 69 ? -10.313 -7.661 -3.013 1.00 95.75 69 CYS A CA 1
ATOM 556 C C . CYS A 1 69 ? -10.204 -8.158 -4.461 1.00 95.75 69 CYS A C 1
ATOM 558 O O . CYS A 1 69 ? -10.963 -9.046 -4.864 1.00 95.75 69 CYS A O 1
ATOM 560 N N . PRO A 1 70 ? -9.262 -7.618 -5.248 1.00 89.69 70 PRO A N 1
ATOM 561 C CA . PRO A 1 70 ? -8.918 -8.187 -6.544 1.00 89.69 70 PRO A CA 1
ATOM 562 C C . PRO A 1 70 ? -8.205 -9.544 -6.413 1.00 89.69 70 PRO A C 1
ATOM 564 O O . PRO A 1 70 ? -7.839 -9.944 -5.300 1.00 89.69 70 PRO A O 1
ATOM 567 N N . PRO A 1 71 ? -8.017 -10.277 -7.530 1.00 92.25 71 PRO A N 1
ATOM 568 C CA . PRO A 1 71 ? -7.048 -11.361 -7.596 1.00 92.25 71 PRO A CA 1
ATOM 569 C C . PRO A 1 71 ? -5.678 -10.914 -7.079 1.00 92.25 71 PRO A C 1
ATOM 571 O O . PRO A 1 71 ? -5.342 -9.731 -7.078 1.00 92.25 71 PRO A O 1
ATOM 574 N N . ILE A 1 72 ? -4.889 -11.872 -6.596 1.00 93.94 72 ILE A N 1
ATOM 575 C CA . ILE A 1 72 ? -3.530 -11.578 -6.147 1.00 93.94 72 ILE A CA 1
ATOM 576 C C . ILE A 1 72 ? -2.634 -11.411 -7.371 1.00 93.94 72 ILE A C 1
ATOM 578 O O . ILE A 1 72 ? -2.493 -12.340 -8.163 1.00 93.94 72 ILE A O 1
ATOM 582 N N . GLU A 1 73 ? -2.020 -10.240 -7.471 1.00 94.69 73 GLU A N 1
ATOM 583 C CA . GLU A 1 73 ? -1.065 -9.880 -8.514 1.00 94.69 73 GLU A CA 1
ATOM 584 C C . GLU A 1 73 ? 0.368 -10.316 -8.172 1.00 94.69 73 GLU A C 1
ATOM 586 O O . GLU A 1 73 ? 0.760 -10.351 -7.000 1.00 94.69 73 GLU A O 1
ATOM 591 N N . ASP A 1 74 ? 1.169 -10.592 -9.204 1.00 95.56 74 ASP A N 1
ATOM 592 C CA . ASP A 1 74 ? 2.611 -10.836 -9.084 1.00 95.56 74 ASP A CA 1
ATOM 593 C C . ASP A 1 74 ? 3.395 -9.599 -9.547 1.00 95.56 74 ASP A C 1
ATOM 595 O O . ASP A 1 74 ? 3.211 -9.112 -10.663 1.00 95.56 74 ASP A O 1
ATOM 599 N N . GLN A 1 75 ? 4.263 -9.070 -8.681 1.00 96.19 75 GLN A N 1
ATOM 600 C CA . GLN A 1 75 ? 5.134 -7.934 -9.010 1.00 96.19 75 GLN A CA 1
ATOM 601 C C . GLN A 1 75 ? 6.428 -8.344 -9.733 1.00 96.19 75 GLN A C 1
ATOM 603 O O . GLN A 1 75 ? 7.242 -7.484 -10.081 1.00 96.19 75 GLN A O 1
ATOM 608 N N . GLU A 1 76 ? 6.665 -9.648 -9.865 1.00 95.88 76 GLU A N 1
ATOM 609 C CA . GLU A 1 76 ? 7.854 -10.240 -10.462 1.00 95.88 76 GLU A CA 1
ATOM 610 C C . GLU A 1 76 ? 9.165 -9.715 -9.825 1.00 95.88 76 GLU A C 1
ATOM 612 O O . GLU A 1 76 ? 9.320 -9.637 -8.600 1.00 95.88 76 GLU A O 1
ATOM 617 N N . ASP A 1 77 ? 10.151 -9.365 -10.653 1.00 95.12 77 ASP A N 1
ATOM 618 C CA . ASP A 1 77 ? 11.482 -8.915 -10.255 1.00 95.12 77 ASP A CA 1
ATOM 619 C C . ASP A 1 77 ? 11.626 -7.384 -10.153 1.00 95.12 77 ASP A C 1
ATOM 621 O O . ASP A 1 77 ? 12.743 -6.876 -9.977 1.00 95.12 77 ASP A O 1
ATOM 625 N N . LEU A 1 78 ? 10.505 -6.649 -10.172 1.00 97.50 78 LEU A N 1
ATOM 626 C CA . LEU A 1 78 ? 10.455 -5.187 -10.108 1.00 97.50 78 LEU A CA 1
ATOM 627 C C . LEU A 1 78 ? 10.133 -4.668 -8.700 1.00 97.50 78 LEU A C 1
ATOM 629 O O . LEU A 1 78 ? 9.242 -5.184 -8.031 1.00 97.50 78 LEU A O 1
ATOM 633 N N . GLY A 1 79 ? 10.816 -3.620 -8.223 1.00 97.94 79 GLY A N 1
ATOM 634 C CA . GLY A 1 79 ? 10.635 -3.017 -6.892 1.00 97.94 79 GLY A CA 1
ATOM 635 C C . GLY A 1 79 ? 9.329 -2.231 -6.711 1.00 97.94 79 GLY A C 1
ATOM 636 O O . GLY A 1 79 ? 9.300 -1.196 -6.051 1.00 97.94 79 GLY A O 1
ATOM 637 N N . SER A 1 80 ? 8.226 -2.697 -7.285 1.00 98.44 80 SER A N 1
ATOM 638 C CA . SER A 1 80 ? 6.970 -1.951 -7.420 1.00 98.44 80 SER A CA 1
ATOM 639 C C . SER A 1 80 ? 5.906 -2.304 -6.370 1.00 98.44 80 SER A C 1
ATOM 641 O O . SER A 1 80 ? 4.720 -2.044 -6.574 1.00 98.44 80 SER A O 1
ATOM 643 N N . CYS A 1 81 ? 6.295 -2.874 -5.223 1.00 98.44 81 CYS A N 1
ATOM 644 C CA . CYS A 1 81 ? 5.351 -3.342 -4.197 1.00 98.44 81 CYS A CA 1
ATOM 645 C C . CYS A 1 81 ? 4.382 -2.253 -3.708 1.00 98.44 81 CYS A C 1
ATOM 647 O O . CYS A 1 81 ? 3.214 -2.531 -3.457 1.00 98.44 81 CYS A O 1
ATOM 649 N N . THR A 1 82 ? 4.827 -0.995 -3.607 1.00 98.69 82 THR A N 1
ATOM 650 C CA . THR A 1 82 ? 3.930 0.100 -3.209 1.00 98.69 82 THR A CA 1
ATOM 651 C C . THR A 1 82 ? 2.865 0.367 -4.267 1.00 98.69 82 THR A C 1
ATOM 653 O O . THR A 1 82 ? 1.716 0.590 -3.907 1.00 98.69 82 THR A O 1
ATOM 656 N N . ALA A 1 83 ? 3.211 0.299 -5.556 1.00 98.56 83 ALA A N 1
ATOM 657 C CA . ALA A 1 83 ? 2.252 0.464 -6.641 1.00 98.56 83 ALA A CA 1
ATOM 658 C C . ALA A 1 83 ? 1.251 -0.696 -6.670 1.00 98.56 83 ALA A C 1
ATOM 660 O O . ALA A 1 83 ? 0.058 -0.439 -6.743 1.00 98.56 83 ALA A O 1
ATOM 661 N N . ASN A 1 84 ? 1.709 -1.939 -6.493 1.00 98.56 84 ASN A N 1
ATOM 662 C CA . ASN A 1 84 ? 0.827 -3.107 -6.370 1.00 98.56 84 ASN A CA 1
ATOM 663 C C . ASN A 1 84 ? -0.171 -2.939 -5.208 1.00 98.56 84 ASN A C 1
ATOM 665 O O . ASN A 1 84 ? -1.372 -3.111 -5.387 1.00 98.56 84 ASN A O 1
ATOM 669 N N . ALA A 1 85 ? 0.301 -2.516 -4.030 1.00 98.44 85 ALA A N 1
ATOM 670 C CA . ALA A 1 85 ? -0.577 -2.253 -2.890 1.00 98.44 85 ALA A CA 1
ATOM 671 C C . ALA A 1 85 ? -1.543 -1.073 -3.133 1.00 98.44 85 ALA A C 1
ATOM 673 O O . ALA A 1 85 ? -2.689 -1.112 -2.690 1.00 98.44 85 ALA A O 1
ATOM 674 N N . GLY A 1 86 ? -1.097 -0.028 -3.836 1.00 97.88 86 GLY A N 1
ATOM 675 C CA . GLY A 1 86 ? -1.932 1.117 -4.205 1.00 97.88 86 GLY A CA 1
ATOM 676 C C . GLY A 1 86 ? -3.036 0.748 -5.199 1.00 97.88 86 GLY A C 1
ATOM 677 O O . GLY A 1 86 ? -4.186 1.124 -4.991 1.00 97.88 86 GLY A O 1
ATOM 678 N N . VAL A 1 87 ? -2.703 -0.035 -6.229 1.00 97.94 87 VAL A N 1
ATOM 679 C CA . VAL A 1 87 ? -3.659 -0.600 -7.194 1.00 97.94 87 VAL A CA 1
ATOM 680 C C . VAL A 1 87 ? -4.697 -1.453 -6.479 1.00 97.94 87 VAL A C 1
ATOM 682 O O . VAL A 1 87 ? -5.886 -1.183 -6.606 1.00 97.94 87 VAL A O 1
ATOM 685 N N . ALA A 1 88 ? -4.266 -2.377 -5.616 1.00 97.69 88 ALA A N 1
ATOM 686 C CA . ALA A 1 88 ? -5.185 -3.232 -4.871 1.00 97.69 88 ALA A CA 1
ATOM 687 C C . ALA A 1 88 ? -6.205 -2.441 -4.026 1.00 97.69 88 ALA A C 1
ATOM 689 O O . ALA A 1 88 ? -7.353 -2.865 -3.894 1.00 97.69 88 ALA A O 1
ATOM 690 N N . LEU A 1 89 ? -5.826 -1.277 -3.476 1.00 96.88 89 LEU A N 1
ATOM 691 C CA . LEU A 1 89 ? -6.771 -0.384 -2.795 1.00 96.88 89 LEU A CA 1
ATOM 692 C C . LEU A 1 89 ? -7.784 0.245 -3.758 1.00 96.88 89 LEU A C 1
ATOM 694 O O . LEU A 1 89 ? -8.967 0.304 -3.421 1.00 96.88 89 LEU A O 1
ATOM 698 N N . VAL A 1 90 ? -7.340 0.730 -4.920 1.00 96.12 90 VAL A N 1
ATOM 699 C CA . VAL A 1 90 ? -8.233 1.315 -5.935 1.00 96.12 90 VAL A CA 1
ATOM 700 C C . VAL A 1 90 ? -9.254 0.275 -6.385 1.00 96.12 90 VAL A C 1
ATOM 702 O O . VAL A 1 90 ? -10.455 0.511 -6.292 1.00 96.12 90 VAL A O 1
ATOM 705 N N . GLU A 1 91 ? -8.790 -0.908 -6.774 1.00 96.94 91 GLU A N 1
ATOM 706 C CA . GLU A 1 91 ? -9.651 -1.984 -7.264 1.00 96.94 91 GLU A CA 1
ATOM 707 C C . GLU A 1 91 ? -10.612 -2.495 -6.191 1.00 96.94 91 GLU A C 1
ATOM 709 O O . GLU A 1 91 ? -11.777 -2.771 -6.482 1.00 96.94 91 GLU A O 1
ATOM 714 N N . TYR A 1 92 ? -10.158 -2.562 -4.935 1.00 97.31 92 TYR A N 1
ATOM 715 C CA . TYR A 1 92 ? -11.025 -2.860 -3.801 1.00 97.31 92 TYR A CA 1
ATOM 716 C C . TYR A 1 92 ? -12.179 -1.858 -3.689 1.00 97.31 92 TYR A C 1
ATOM 718 O O . TYR A 1 92 ? -13.334 -2.252 -3.508 1.00 97.31 92 TYR A O 1
ATOM 726 N N . PHE A 1 93 ? -11.889 -0.555 -3.771 1.00 95.12 93 PHE A N 1
ATOM 727 C CA . PHE A 1 93 ? -12.920 0.469 -3.622 1.00 95.12 93 PHE A CA 1
ATOM 728 C C . PHE A 1 93 ? -13.867 0.522 -4.824 1.00 95.12 93 PHE A C 1
ATOM 730 O O . PHE A 1 93 ? -15.064 0.697 -4.604 1.00 95.12 93 PHE A O 1
ATOM 737 N N . GLU A 1 94 ? -13.385 0.280 -6.043 1.00 93.88 94 GLU A N 1
ATOM 738 C CA . GLU A 1 94 ? -14.229 0.136 -7.240 1.00 93.88 94 GLU A CA 1
ATOM 739 C C . GLU A 1 94 ? -15.198 -1.047 -7.099 1.00 93.88 94 GLU A C 1
ATOM 741 O O . GLU A 1 94 ? -16.416 -0.889 -7.243 1.00 93.88 94 GLU A O 1
ATOM 746 N N . ARG A 1 95 ? -14.691 -2.216 -6.682 1.00 95.19 95 ARG A N 1
ATOM 747 C CA . ARG A 1 95 ? -15.518 -3.406 -6.425 1.00 95.19 95 ARG A CA 1
ATOM 748 C C . ARG A 1 95 ? -16.534 -3.157 -5.321 1.00 95.19 95 ARG A C 1
ATOM 750 O O . ARG A 1 95 ? -17.699 -3.524 -5.456 1.00 95.19 95 ARG A O 1
ATOM 757 N N . ARG A 1 96 ? -16.120 -2.522 -4.224 1.00 94.88 96 ARG A N 1
ATOM 758 C CA . ARG A 1 96 ? -16.996 -2.252 -3.078 1.00 94.88 96 ARG A CA 1
ATOM 759 C C . ARG A 1 96 ? -18.073 -1.212 -3.384 1.00 94.88 96 ARG A C 1
ATOM 761 O O . ARG A 1 96 ? -19.179 -1.339 -2.866 1.00 94.88 96 ARG A O 1
ATOM 768 N N . ALA A 1 97 ? -17.754 -0.183 -4.164 1.00 91.69 97 ALA A N 1
ATOM 769 C CA . ALA A 1 97 ? -18.676 0.912 -4.454 1.00 91.69 97 ALA A CA 1
ATOM 770 C C . ALA A 1 97 ? -19.626 0.595 -5.615 1.00 91.69 97 ALA A C 1
ATOM 772 O O . ALA A 1 97 ? -20.804 0.940 -5.539 1.00 91.69 97 ALA A O 1
ATOM 773 N N . LEU A 1 98 ? -19.123 -0.048 -6.673 1.00 91.31 98 LEU A N 1
ATOM 774 C CA . LEU A 1 98 ? -19.838 -0.207 -7.943 1.00 91.31 98 LEU A CA 1
ATOM 775 C C . LEU A 1 98 ? -20.098 -1.669 -8.324 1.00 91.31 98 LEU A C 1
ATOM 777 O O . LEU A 1 98 ? -20.857 -1.925 -9.255 1.00 91.31 98 LEU A O 1
ATOM 781 N N . GLY A 1 99 ? -19.476 -2.635 -7.641 1.00 90.88 99 GLY A N 1
ATOM 782 C CA . GLY A 1 99 ? -19.510 -4.040 -8.058 1.00 90.88 99 GLY A CA 1
ATOM 783 C C . GLY A 1 99 ? -18.721 -4.308 -9.344 1.00 90.88 99 GLY A C 1
ATOM 784 O O . GLY A 1 99 ? -18.896 -5.358 -9.958 1.00 90.88 99 GLY A O 1
ATOM 785 N N . VAL A 1 100 ? -17.868 -3.367 -9.761 1.00 87.31 100 VAL A N 1
ATOM 786 C CA . VAL A 1 100 ? -17.055 -3.448 -10.979 1.00 87.31 100 VAL A CA 1
ATOM 787 C C . VAL A 1 100 ? -15.602 -3.696 -10.598 1.00 87.31 100 VAL A C 1
ATOM 789 O O . VAL A 1 100 ? -15.088 -3.105 -9.653 1.00 87.31 100 VAL A O 1
ATOM 792 N N . HIS A 1 101 ? -14.930 -4.570 -11.342 1.00 88.81 101 HIS A N 1
ATOM 793 C CA . HIS A 1 101 ? -13.483 -4.707 -11.274 1.00 88.81 101 HIS A CA 1
ATOM 794 C C . HIS A 1 101 ? -12.858 -3.962 -12.442 1.00 88.81 101 HIS A C 1
ATOM 796 O O . HIS A 1 101 ? -13.106 -4.306 -13.596 1.00 88.81 101 HIS A O 1
ATOM 802 N N . ILE A 1 102 ? -12.035 -2.971 -12.121 1.00 90.75 102 ILE A N 1
ATOM 803 C CA . ILE A 1 102 ? -11.013 -2.484 -13.039 1.00 90.75 102 ILE A CA 1
ATOM 804 C C . ILE A 1 102 ? -9.718 -3.222 -12.711 1.00 90.75 102 ILE A C 1
ATOM 806 O O . ILE A 1 102 ? -9.437 -3.430 -11.533 1.00 90.75 102 ILE A O 1
ATOM 810 N N . ASP A 1 103 ? -8.988 -3.638 -13.736 1.00 95.75 103 ASP A N 1
ATOM 811 C CA . ASP A 1 103 ? -7.591 -4.059 -13.631 1.00 95.75 103 ASP A CA 1
ATOM 812 C C . ASP A 1 103 ? -6.755 -2.806 -13.907 1.00 95.75 103 ASP A C 1
ATOM 814 O O . ASP A 1 103 ? -6.797 -2.278 -15.022 1.00 95.75 103 ASP A O 1
ATOM 818 N N . ALA A 1 104 ? -6.139 -2.221 -12.880 1.00 97.62 104 ALA A N 1
ATOM 819 C CA . ALA A 1 104 ? -5.521 -0.9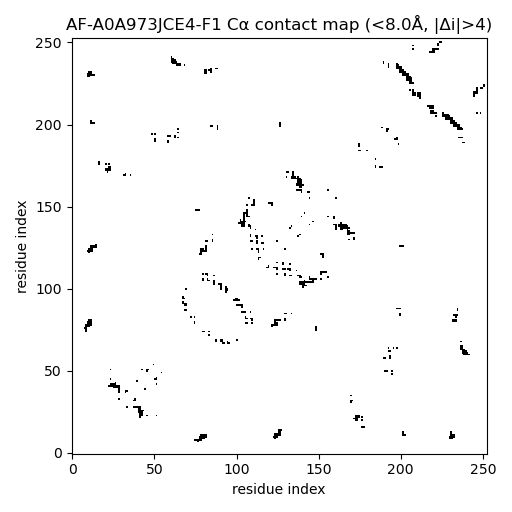01 -12.953 1.00 97.62 104 ALA A CA 1
ATOM 820 C C . ALA A 1 104 ? -3.991 -0.982 -13.062 1.00 97.62 104 ALA A C 1
ATOM 822 O O . ALA A 1 104 ? -3.327 -1.754 -12.381 1.00 97.62 104 ALA A O 1
ATOM 823 N N . SER A 1 105 ? -3.403 -0.127 -13.903 1.00 98.50 105 SER A N 1
ATOM 824 C CA . SER A 1 105 ? -1.999 -0.249 -14.305 1.00 98.50 105 SER A CA 1
ATOM 825 C C . SER A 1 105 ? -1.013 -0.008 -13.160 1.00 98.50 105 SER A C 1
ATOM 827 O O . SER A 1 105 ? -0.675 1.133 -12.803 1.00 98.50 105 SER A O 1
ATOM 829 N N . ARG A 1 106 ? -0.439 -1.099 -12.651 1.00 98.38 106 ARG A N 1
ATOM 830 C CA . ARG A 1 106 ? 0.596 -1.061 -11.607 1.00 98.38 106 ARG A CA 1
ATOM 831 C C . ARG A 1 106 ? 1.868 -0.386 -12.099 1.00 98.38 106 ARG A C 1
ATOM 833 O O . ARG A 1 106 ? 2.506 0.365 -11.357 1.00 98.38 106 ARG A O 1
ATOM 840 N N . LEU A 1 107 ? 2.231 -0.619 -13.361 1.00 98.44 107 LEU A N 1
ATOM 841 C CA . LEU A 1 107 ? 3.439 -0.057 -13.961 1.00 98.44 107 LEU A CA 1
ATOM 842 C C . LEU A 1 107 ? 3.315 1.458 -14.158 1.00 98.44 107 LEU A C 1
ATOM 844 O O . LEU A 1 107 ? 4.282 2.183 -13.915 1.00 98.44 107 LEU A O 1
ATOM 848 N N . PHE A 1 108 ? 2.119 1.943 -14.519 1.00 98.75 108 PHE A N 1
ATOM 849 C CA . PHE A 1 108 ? 1.845 3.374 -14.635 1.00 98.75 108 PHE A CA 1
ATOM 850 C C . PHE A 1 108 ? 2.013 4.025 -13.271 1.00 98.75 108 PHE A C 1
ATOM 852 O O . PHE A 1 108 ? 2.823 4.942 -13.131 1.00 98.75 108 PHE A O 1
ATOM 859 N N . LEU A 1 109 ? 1.319 3.499 -12.252 1.00 98.81 109 LEU A N 1
ATOM 860 C CA . LEU A 1 109 ? 1.397 4.030 -10.895 1.00 98.81 109 LEU A CA 1
ATOM 861 C C . LEU A 1 109 ? 2.842 4.032 -10.381 1.00 98.81 109 LEU A C 1
ATOM 863 O O . LEU A 1 109 ? 3.291 5.022 -9.798 1.00 98.81 109 LEU A O 1
ATOM 867 N N . TYR A 1 110 ? 3.602 2.968 -10.641 1.00 98.75 110 TYR A N 1
ATOM 868 C CA . TYR A 1 110 ? 5.002 2.892 -10.239 1.00 98.75 110 TYR A CA 1
ATOM 869 C C . TYR A 1 110 ? 5.876 3.951 -10.924 1.00 98.75 110 TYR A C 1
ATOM 871 O O . TYR A 1 110 ? 6.690 4.608 -10.267 1.00 98.75 110 TYR A O 1
ATOM 879 N N . LYS A 1 111 ? 5.699 4.158 -12.233 1.00 98.69 111 LYS A N 1
ATOM 880 C CA . LYS A 1 111 ? 6.442 5.166 -12.993 1.00 98.69 111 LYS A CA 1
ATOM 881 C C . LYS A 1 111 ? 6.107 6.588 -12.550 1.00 98.69 111 LYS A C 1
ATOM 883 O O . LYS A 1 111 ? 7.022 7.345 -12.225 1.00 98.69 111 LYS A O 1
ATOM 888 N N . VAL A 1 112 ? 4.826 6.947 -12.442 1.00 98.62 112 VAL A N 1
ATOM 889 C CA . VAL A 1 112 ? 4.434 8.307 -12.025 1.00 98.62 112 VAL A CA 1
ATOM 890 C C . VAL A 1 112 ? 4.832 8.614 -10.580 1.00 98.62 112 VAL A C 1
ATOM 892 O O . VAL A 1 112 ? 5.167 9.754 -10.253 1.00 98.62 112 VAL A O 1
ATOM 895 N N . THR A 1 113 ? 4.879 7.592 -9.720 1.00 98.69 113 THR A N 1
ATOM 896 C CA . THR A 1 113 ? 5.381 7.718 -8.347 1.00 98.69 113 THR A CA 1
ATOM 897 C C . THR A 1 113 ? 6.865 8.076 -8.329 1.00 98.69 113 THR A C 1
ATOM 899 O O . THR A 1 113 ? 7.262 9.007 -7.627 1.00 98.69 113 THR A O 1
ATOM 902 N N . ARG A 1 114 ? 7.691 7.386 -9.125 1.00 98.50 114 ARG A N 1
ATOM 903 C CA . ARG A 1 114 ? 9.127 7.693 -9.229 1.00 98.50 114 ARG A CA 1
ATOM 904 C C . ARG A 1 114 ? 9.389 9.037 -9.908 1.00 98.50 114 ARG A C 1
ATOM 906 O O . ARG A 1 114 ? 10.253 9.775 -9.440 1.00 98.50 114 ARG A O 1
ATOM 913 N N . ASN A 1 115 ? 8.576 9.428 -10.893 1.00 98.19 115 ASN A N 1
ATOM 914 C CA . ASN A 1 115 ? 8.607 10.782 -11.456 1.00 98.19 115 ASN A CA 1
ATOM 915 C C . ASN A 1 115 ? 8.343 11.846 -10.368 1.00 98.19 115 ASN A C 1
ATOM 917 O O . ASN A 1 115 ? 9.087 12.822 -10.272 1.00 98.19 115 ASN A O 1
ATOM 921 N N . LEU A 1 116 ? 7.347 11.640 -9.491 1.00 97.19 116 LEU A N 1
ATOM 922 C CA . LEU A 1 116 ? 7.061 12.540 -8.361 1.00 97.19 116 LEU A CA 1
ATOM 923 C C . LEU A 1 116 ? 8.217 12.596 -7.346 1.00 97.19 116 LEU A C 1
ATOM 925 O O . LEU A 1 116 ? 8.484 13.645 -6.759 1.00 97.19 116 LEU A O 1
ATOM 929 N N . MET A 1 117 ? 8.920 11.478 -7.168 1.00 97.69 117 MET A N 1
ATOM 930 C CA . MET A 1 117 ? 10.131 11.381 -6.347 1.00 97.69 117 MET A CA 1
ATOM 931 C C . MET A 1 117 ? 11.384 11.939 -7.039 1.00 97.69 117 MET A C 1
ATOM 933 O O . MET A 1 117 ? 12.393 12.135 -6.368 1.00 97.69 117 MET A O 1
ATOM 937 N N . LYS A 1 118 ? 11.310 12.248 -8.343 1.00 97.62 118 LYS A N 1
ATOM 938 C CA . LYS A 1 118 ? 12.436 12.660 -9.197 1.00 97.62 118 LYS A CA 1
ATOM 939 C C . LYS A 1 118 ? 13.548 11.610 -9.267 1.00 97.62 118 LYS A C 1
ATOM 941 O O . LYS A 1 118 ? 14.729 11.948 -9.240 1.00 97.62 118 LYS A O 1
ATOM 946 N N . GLU A 1 119 ? 13.165 10.342 -9.348 1.00 97.25 119 GLU A N 1
ATOM 947 C CA . GLU A 1 119 ? 14.091 9.212 -9.406 1.00 97.25 119 GLU A CA 1
ATOM 948 C C . GLU A 1 119 ? 13.972 8.452 -10.735 1.00 97.25 119 GLU A C 1
ATOM 950 O O . GLU A 1 119 ? 12.893 8.350 -11.317 1.00 97.25 119 GLU A O 1
ATOM 955 N N . THR A 1 120 ? 15.097 7.904 -11.196 1.00 96.31 120 THR A N 1
ATOM 956 C CA . THR A 1 120 ? 15.214 7.035 -12.380 1.00 96.31 120 THR A CA 1
ATOM 957 C C . THR A 1 120 ? 15.713 5.657 -11.960 1.00 96.31 120 THR A C 1
ATOM 959 O O . THR A 1 120 ? 16.464 5.550 -10.988 1.00 96.31 120 THR A O 1
ATOM 962 N N . GLY A 1 121 ? 15.373 4.611 -12.710 1.00 97.44 121 GLY A N 1
ATOM 963 C CA . GLY A 1 121 ? 15.721 3.238 -12.342 1.00 97.44 121 GLY A CA 1
ATOM 964 C C . GLY A 1 121 ? 14.836 2.655 -11.232 1.00 97.44 121 GLY A C 1
ATOM 965 O O . GLY A 1 121 ? 13.905 3.293 -10.737 1.00 97.44 121 GLY A O 1
ATOM 966 N N . ASP A 1 122 ? 15.054 1.378 -10.924 1.00 97.69 122 ASP A N 1
ATOM 967 C CA . ASP A 1 122 ? 14.204 0.588 -10.025 1.00 97.69 122 ASP A CA 1
ATOM 968 C C . ASP A 1 122 ? 14.597 0.835 -8.561 1.00 97.69 122 ASP A C 1
ATOM 970 O O . ASP A 1 122 ? 15.358 0.083 -7.950 1.00 97.69 122 ASP A O 1
ATOM 974 N N . THR A 1 123 ? 14.132 1.962 -8.027 1.00 97.44 123 THR A N 1
ATOM 975 C CA . THR A 1 123 ? 14.525 2.497 -6.713 1.00 97.44 123 THR A CA 1
ATOM 976 C C . THR A 1 123 ? 13.523 2.196 -5.601 1.00 97.44 123 THR A C 1
ATOM 978 O O . THR A 1 123 ? 13.679 2.664 -4.466 1.00 97.44 123 THR A O 1
ATOM 981 N N . GLY A 1 124 ? 12.471 1.437 -5.910 1.00 98.12 124 GLY A N 1
ATOM 982 C CA . GLY A 1 124 ? 11.313 1.347 -5.033 1.00 98.12 124 GLY A CA 1
ATOM 983 C C . GLY A 1 124 ? 10.546 2.668 -4.917 1.00 98.12 124 GLY A C 1
ATOM 984 O O . GLY A 1 124 ? 10.660 3.544 -5.771 1.00 98.12 124 GLY A O 1
ATOM 985 N N . ALA A 1 125 ? 9.734 2.811 -3.871 1.00 98.44 125 ALA A N 1
ATOM 986 C CA . ALA A 1 125 ? 8.982 4.027 -3.602 1.00 98.44 125 ALA A CA 1
ATOM 987 C C . ALA A 1 125 ? 8.515 4.156 -2.142 1.00 98.44 125 ALA A C 1
ATOM 989 O O . ALA A 1 125 ? 8.476 3.201 -1.362 1.00 98.44 125 ALA A O 1
ATOM 990 N N . TYR A 1 126 ? 8.139 5.386 -1.799 1.00 98.38 126 TYR A N 1
ATOM 991 C CA . TYR A 1 126 ? 7.443 5.765 -0.571 1.00 98.38 126 TYR A CA 1
ATOM 992 C C . TYR A 1 126 ? 5.930 5.523 -0.713 1.00 98.38 126 TYR A C 1
ATOM 994 O O . TYR A 1 126 ? 5.358 5.762 -1.786 1.00 98.38 126 TYR A O 1
ATOM 1002 N N . LEU A 1 127 ? 5.249 5.109 0.362 1.00 98.12 127 LEU A N 1
ATOM 1003 C CA . LEU A 1 127 ? 3.784 4.948 0.338 1.00 98.12 127 LEU A CA 1
ATOM 1004 C C . LEU A 1 127 ? 3.115 6.305 0.142 1.00 98.12 127 LEU A C 1
ATOM 1006 O O . LEU A 1 127 ? 2.215 6.427 -0.689 1.00 98.12 127 LEU A O 1
ATOM 1010 N N . ARG A 1 128 ? 3.609 7.344 0.835 1.00 97.38 128 ARG A N 1
ATOM 1011 C CA . ARG A 1 128 ? 3.109 8.714 0.663 1.00 97.38 128 ARG A CA 1
ATOM 1012 C C . ARG A 1 128 ? 3.202 9.169 -0.788 1.00 97.38 128 ARG A C 1
ATOM 1014 O O . ARG A 1 128 ? 2.235 9.722 -1.301 1.00 97.38 128 ARG A O 1
ATOM 1021 N N . SER A 1 129 ? 4.335 8.941 -1.450 1.00 98.12 129 SER A N 1
ATOM 1022 C CA . SER A 1 129 ? 4.499 9.340 -2.853 1.00 98.12 129 SER A CA 1
ATOM 1023 C C . SER A 1 129 ? 3.579 8.547 -3.775 1.00 98.12 129 SER A C 1
ATOM 1025 O O . SER A 1 129 ? 3.023 9.128 -4.700 1.00 98.12 129 SER A O 1
ATOM 1027 N N . THR A 1 130 ? 3.358 7.261 -3.490 1.00 98.62 130 THR A N 1
ATOM 1028 C CA . THR A 1 130 ? 2.429 6.419 -4.262 1.00 98.62 130 THR A CA 1
ATOM 1029 C C . THR A 1 130 ? 0.988 6.929 -4.140 1.00 98.62 130 THR A C 1
ATOM 1031 O O . THR A 1 130 ? 0.319 7.166 -5.143 1.00 98.62 130 THR A O 1
ATOM 1034 N N . MET A 1 131 ? 0.522 7.200 -2.917 1.00 98.12 131 MET A N 1
ATOM 1035 C CA . MET A 1 131 ? -0.809 7.775 -2.683 1.00 98.12 131 MET A CA 1
ATOM 1036 C C . MET A 1 131 ? -0.929 9.199 -3.240 1.00 98.12 131 MET A C 1
ATOM 1038 O O . MET A 1 131 ? -1.967 9.578 -3.779 1.00 98.12 131 MET A O 1
ATOM 1042 N N . GLY A 1 132 ? 0.143 9.990 -3.152 1.00 97.25 132 GLY A N 1
ATOM 1043 C CA . GLY A 1 132 ? 0.233 11.311 -3.764 1.00 97.25 132 GLY A CA 1
ATOM 1044 C C . GLY A 1 132 ? 0.106 11.253 -5.285 1.00 97.25 132 GLY A C 1
ATOM 1045 O O . GLY A 1 132 ? -0.625 12.057 -5.858 1.00 97.25 132 GLY A O 1
ATOM 1046 N N . ALA A 1 133 ? 0.742 10.278 -5.934 1.00 98.12 133 ALA A N 1
ATOM 1047 C CA . ALA A 1 133 ? 0.616 10.049 -7.367 1.00 98.12 133 ALA A CA 1
ATOM 1048 C C . ALA A 1 133 ? -0.809 9.630 -7.766 1.00 98.12 133 ALA A C 1
ATOM 1050 O O . ALA A 1 133 ? -1.342 10.188 -8.722 1.00 98.12 133 ALA A O 1
ATOM 1051 N N . LEU A 1 134 ? -1.471 8.758 -6.997 1.00 97.62 134 LEU A N 1
ATOM 1052 C CA . LEU A 1 134 ? -2.892 8.435 -7.205 1.00 97.62 134 LEU A CA 1
ATOM 1053 C C . LEU A 1 134 ? -3.796 9.666 -7.088 1.00 97.62 134 LEU A C 1
ATOM 1055 O O . LEU A 1 134 ? -4.732 9.828 -7.867 1.00 97.62 134 LEU A O 1
ATOM 1059 N N . VAL A 1 135 ? -3.521 10.559 -6.134 1.00 95.38 135 VAL A N 1
ATOM 1060 C CA . VAL A 1 135 ? -4.264 11.820 -6.042 1.00 95.38 135 VAL A CA 1
ATOM 1061 C C . VAL A 1 135 ? -3.957 12.706 -7.245 1.00 95.38 135 VAL A C 1
ATOM 1063 O O . VAL A 1 135 ? -4.877 13.269 -7.823 1.00 95.38 135 VAL A O 1
ATOM 1066 N N . LEU A 1 136 ? -2.692 12.891 -7.621 1.00 95.56 136 LEU A N 1
ATOM 1067 C CA . LEU A 1 136 ? -2.294 13.863 -8.645 1.00 95.56 136 LEU A CA 1
ATOM 1068 C C . LEU A 1 136 ? -2.619 13.420 -10.073 1.00 95.56 136 LEU A C 1
ATOM 1070 O O . LEU A 1 136 ? -3.089 14.236 -10.861 1.00 95.56 136 LEU A O 1
ATOM 1074 N N . PHE A 1 137 ? -2.392 12.154 -10.396 1.00 97.00 137 PHE A N 1
ATOM 1075 C CA . PHE A 1 137 ? -2.476 11.621 -11.755 1.00 97.00 137 PHE A CA 1
ATOM 1076 C C . PHE A 1 137 ? -3.631 10.635 -11.923 1.00 97.00 137 PHE A C 1
ATOM 1078 O O . PHE A 1 137 ? -4.186 10.550 -13.011 1.00 97.00 137 PHE A O 1
ATOM 1085 N N . GLY A 1 138 ? -4.023 9.949 -10.846 1.00 97.12 138 GLY A N 1
ATOM 1086 C CA . GLY A 1 138 ? -4.936 8.811 -10.912 1.00 97.12 138 GLY A CA 1
ATOM 1087 C C . GLY A 1 138 ? -4.241 7.584 -11.488 1.00 97.12 138 GLY A C 1
ATOM 1088 O O . GLY A 1 138 ? -3.023 7.440 -11.348 1.00 97.12 138 GLY A O 1
ATOM 1089 N N . ILE A 1 139 ? -5.005 6.690 -12.111 1.00 97.75 139 ILE A N 1
ATOM 1090 C CA . ILE A 1 139 ? -4.478 5.434 -12.649 1.00 97.75 139 ILE A CA 1
ATOM 1091 C C . ILE A 1 139 ? -5.320 4.945 -13.839 1.00 97.75 139 ILE A C 1
ATOM 1093 O O . ILE A 1 139 ? -6.541 4.921 -13.738 1.00 97.75 139 ILE A O 1
ATOM 1097 N N . PRO A 1 140 ? -4.731 4.604 -14.997 1.00 97.94 140 PRO A N 1
ATOM 1098 C CA . PRO A 1 140 ? -5.481 4.045 -16.114 1.00 97.94 140 PRO A CA 1
ATOM 1099 C C . PRO A 1 140 ? -5.656 2.525 -15.939 1.00 97.94 140 PRO A C 1
ATOM 1101 O O . PRO A 1 140 ? -4.889 1.911 -15.192 1.00 97.94 140 PRO A O 1
ATOM 1104 N N . PRO A 1 141 ? -6.592 1.892 -16.664 1.00 97.62 141 PRO A N 1
ATOM 1105 C CA . PRO A 1 141 ? -6.641 0.436 -16.762 1.00 97.62 141 PRO A CA 1
ATOM 1106 C C . PRO A 1 141 ? -5.328 -0.162 -17.306 1.00 97.62 141 PRO A C 1
ATOM 1108 O O . PRO A 1 141 ? -4.667 0.445 -18.157 1.00 97.62 141 PRO A O 1
ATOM 1111 N N . GLU A 1 142 ? -4.942 -1.344 -16.823 1.00 97.88 142 GLU A N 1
ATOM 1112 C CA . GLU A 1 142 ? -3.683 -2.024 -17.153 1.00 97.88 142 GLU A CA 1
ATOM 1113 C C . GLU A 1 142 ? -3.584 -2.391 -18.639 1.00 97.88 142 GLU A C 1
ATOM 1115 O O . GLU A 1 142 ? -2.498 -2.324 -19.209 1.00 97.88 142 GLU A O 1
ATOM 1120 N N . GLU A 1 143 ? -4.706 -2.624 -19.327 1.00 97.38 143 GLU A N 1
ATOM 1121 C CA . GLU A 1 143 ? -4.727 -2.864 -20.780 1.00 97.38 143 GLU A CA 1
ATOM 1122 C C . GLU A 1 143 ? -4.094 -1.723 -21.605 1.00 97.38 143 GLU A C 1
ATOM 1124 O O . GLU A 1 143 ? -3.538 -1.965 -22.679 1.00 97.38 143 GLU A O 1
ATOM 1129 N N . TYR A 1 144 ? -4.125 -0.483 -21.099 1.00 97.88 144 TYR A N 1
ATOM 1130 C CA . TYR A 1 144 ? -3.549 0.685 -21.774 1.00 97.88 144 TYR A CA 1
ATOM 1131 C C . TYR A 1 144 ? -2.084 0.935 -21.411 1.00 97.88 144 TYR A C 1
ATOM 1133 O O . TYR A 1 144 ? -1.361 1.574 -22.180 1.00 97.88 144 TYR A O 1
ATOM 1141 N N . TRP A 1 145 ? -1.633 0.426 -20.264 1.00 98.38 145 TRP A N 1
ATOM 1142 C CA . TRP A 1 145 ? -0.228 0.438 -19.866 1.00 98.38 145 TRP A CA 1
ATOM 1143 C C . TRP A 1 145 ? 0.134 -0.878 -19.159 1.00 98.38 145 TRP A C 1
ATOM 1145 O O . TRP A 1 145 ? 0.135 -0.935 -17.925 1.00 98.38 145 TRP A O 1
ATOM 1155 N N . PRO A 1 146 ? 0.403 -1.946 -19.936 1.00 98.12 146 PRO A N 1
ATOM 1156 C CA . PRO A 1 146 ? 0.533 -3.299 -19.400 1.00 98.12 146 PRO A CA 1
ATOM 1157 C C . PRO A 1 146 ? 1.718 -3.466 -18.455 1.00 98.12 146 PRO A C 1
ATOM 1159 O O . PRO A 1 146 ? 2.738 -2.784 -18.594 1.00 98.12 146 PRO A O 1
ATOM 1162 N N . TYR A 1 147 ? 1.628 -4.445 -17.553 1.00 98.12 147 TYR A N 1
ATOM 1163 C CA . TYR A 1 147 ? 2.703 -4.786 -16.627 1.00 98.12 147 TYR A CA 1
ATOM 1164 C C . TYR A 1 147 ? 3.866 -5.518 -17.314 1.00 98.12 147 TYR A C 1
ATOM 1166 O O . TYR A 1 147 ? 4.072 -6.719 -17.183 1.00 98.12 147 TYR A O 1
ATOM 1174 N N . LYS A 1 148 ? 4.646 -4.770 -18.094 1.00 97.94 148 LYS A N 1
ATOM 1175 C CA . LYS A 1 148 ? 5.897 -5.224 -18.705 1.00 97.94 148 LYS A CA 1
ATOM 1176 C C . LYS A 1 148 ? 7.055 -4.689 -17.880 1.00 97.94 148 LYS A C 1
ATOM 1178 O O . LYS A 1 148 ? 7.462 -3.544 -18.052 1.00 97.94 148 LYS A O 1
ATOM 1183 N N . THR A 1 149 ? 7.609 -5.514 -16.997 1.00 96.62 149 THR A N 1
ATOM 1184 C CA . THR A 1 149 ? 8.661 -5.109 -16.047 1.00 96.62 149 THR A CA 1
ATOM 1185 C C . THR A 1 149 ? 9.857 -4.423 -16.699 1.00 96.62 149 THR A C 1
ATOM 1187 O O . THR A 1 149 ? 10.400 -3.495 -16.117 1.00 96.62 149 THR A O 1
ATOM 1190 N N . LYS A 1 150 ? 10.223 -4.781 -17.935 1.00 97.12 150 LYS A N 1
ATOM 1191 C CA . LYS A 1 150 ? 11.300 -4.122 -18.705 1.00 97.12 150 LYS A CA 1
ATOM 1192 C C . LYS A 1 150 ? 11.011 -2.663 -19.071 1.00 97.12 150 LYS A C 1
ATOM 1194 O O . LYS A 1 150 ? 11.949 -1.885 -19.219 1.00 97.12 150 LYS A O 1
ATOM 1199 N N . ASP A 1 151 ? 9.740 -2.295 -19.172 1.00 97.50 151 ASP A N 1
ATOM 1200 C CA . ASP A 1 151 ? 9.289 -0.961 -19.568 1.00 97.50 151 ASP A CA 1
ATOM 1201 C C . ASP A 1 151 ? 9.061 -0.053 -18.352 1.00 97.50 151 ASP A C 1
ATOM 1203 O O . ASP A 1 151 ? 8.559 1.058 -18.490 1.00 97.50 151 ASP A O 1
ATOM 1207 N N . PHE A 1 152 ? 9.440 -0.492 -17.145 1.00 97.56 152 PHE A N 1
ATOM 1208 C CA . PHE A 1 152 ? 9.152 0.235 -15.912 1.00 97.56 152 PHE A CA 1
ATOM 1209 C C . PHE A 1 152 ? 9.646 1.682 -15.930 1.00 97.56 152 PHE A C 1
ATOM 1211 O O . PHE A 1 152 ? 8.997 2.545 -15.345 1.00 97.56 152 PHE A O 1
ATOM 1218 N N . ASP A 1 153 ? 10.781 1.970 -16.571 1.00 97.50 153 ASP A N 1
ATOM 1219 C CA . ASP A 1 153 ? 11.329 3.327 -16.642 1.00 97.50 153 ASP A CA 1
ATOM 1220 C C . ASP A 1 153 ? 10.904 4.107 -17.890 1.00 97.50 153 ASP A C 1
ATOM 1222 O O . ASP A 1 153 ? 11.204 5.299 -17.994 1.00 97.50 153 ASP A O 1
ATOM 1226 N N . VAL A 1 154 ? 10.167 3.467 -18.801 1.00 98.31 154 VAL A N 1
ATOM 1227 C CA . VAL A 1 154 ? 9.591 4.107 -19.984 1.00 98.31 154 VAL A CA 1
ATOM 1228 C C . VAL A 1 154 ? 8.452 5.025 -19.554 1.00 98.31 154 VAL A C 1
ATOM 1230 O O . VAL A 1 154 ? 7.650 4.703 -18.679 1.00 98.31 154 VAL A O 1
ATOM 1233 N N . GLU A 1 155 ? 8.401 6.203 -20.163 1.00 98.19 155 GLU A N 1
ATOM 1234 C CA . GLU A 1 15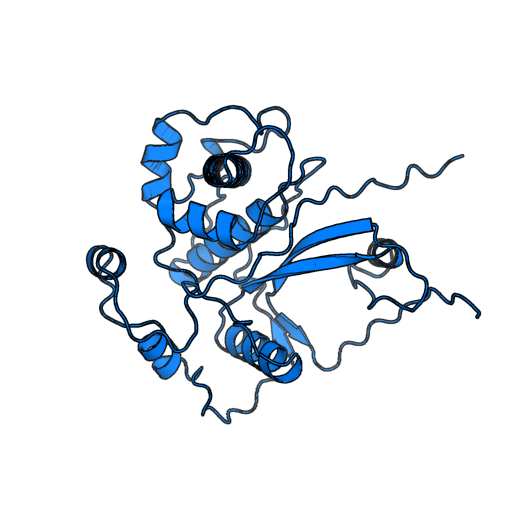5 ? 7.352 7.180 -19.905 1.00 98.19 155 GLU A CA 1
ATOM 1235 C C . GLU A 1 155 ? 6.035 6.758 -20.590 1.00 98.19 155 GLU A C 1
ATOM 1237 O O . GLU A 1 155 ? 6.043 6.530 -21.806 1.00 98.19 155 GLU A O 1
ATOM 1242 N N . PRO A 1 156 ? 4.904 6.670 -19.861 1.00 98.12 156 PRO A N 1
ATOM 1243 C CA . PRO A 1 156 ? 3.614 6.359 -20.456 1.00 98.12 156 PRO A CA 1
ATOM 1244 C C . PRO A 1 156 ? 3.189 7.442 -21.455 1.00 98.12 156 PRO A C 1
ATOM 1246 O O . PRO A 1 156 ? 3.476 8.626 -21.252 1.00 98.12 156 PRO A O 1
ATOM 1249 N N . PRO A 1 157 ? 2.455 7.090 -22.522 1.00 98.00 157 PRO A N 1
ATOM 1250 C CA . PRO A 1 157 ? 1.965 8.077 -23.471 1.00 98.00 157 PRO A CA 1
ATOM 1251 C C . PRO A 1 157 ? 0.978 9.037 -22.796 1.00 98.00 157 PRO A C 1
ATOM 1253 O O . PRO A 1 157 ? 0.260 8.669 -21.865 1.00 98.00 157 PRO A O 1
ATOM 1256 N N . ALA A 1 158 ? 0.859 10.256 -23.332 1.00 98.12 158 ALA A N 1
ATOM 1257 C CA . ALA A 1 158 ? -0.060 11.282 -22.822 1.00 98.12 158 ALA A CA 1
ATOM 1258 C C . ALA A 1 158 ? -1.520 10.797 -22.708 1.00 98.12 158 ALA A C 1
ATOM 1260 O O . ALA A 1 158 ? -2.253 11.240 -21.827 1.00 98.12 158 ALA A O 1
ATOM 1261 N N . PHE A 1 159 ? -1.927 9.846 -23.555 1.00 98.25 159 PHE A N 1
ATOM 1262 C CA . PHE A 1 159 ? -3.225 9.180 -23.457 1.00 98.25 159 PHE A CA 1
ATOM 1263 C C . PHE A 1 159 ? -3.450 8.515 -22.088 1.00 98.25 159 PHE A C 1
ATOM 1265 O O . PHE A 1 159 ? -4.507 8.708 -21.493 1.00 98.25 159 PHE A O 1
ATOM 1272 N N . CYS A 1 160 ? -2.454 7.797 -21.554 1.00 98.50 160 CYS A N 1
ATOM 1273 C CA . CYS A 1 160 ? -2.554 7.141 -20.247 1.00 98.50 160 CYS A CA 1
ATOM 1274 C C . CYS A 1 160 ? -2.768 8.167 -19.132 1.00 98.50 160 CYS A C 1
ATOM 1276 O O . CYS A 1 160 ? -3.632 7.976 -18.285 1.00 98.50 160 CYS A O 1
ATOM 1278 N N . TYR A 1 161 ? -2.048 9.291 -19.179 1.00 98.25 161 TYR A N 1
ATOM 1279 C CA . TYR A 1 161 ? -2.234 10.402 -18.244 1.00 98.25 161 TYR A CA 1
ATOM 1280 C C . TYR A 1 161 ? -3.621 11.040 -18.338 1.00 98.25 161 TYR A C 1
ATOM 1282 O O . TYR A 1 161 ? -4.197 11.394 -17.313 1.00 98.25 161 TYR A O 1
ATOM 1290 N N . GLY A 1 162 ? -4.158 11.193 -19.551 1.00 98.06 162 GLY A N 1
ATOM 1291 C CA . GLY A 1 162 ? -5.513 11.701 -19.765 1.00 98.06 162 GLY A CA 1
ATOM 1292 C C . GLY A 1 162 ? -6.581 10.757 -19.212 1.00 98.06 162 GLY A C 1
ATOM 1293 O O . GLY A 1 162 ? -7.478 11.206 -18.505 1.00 98.06 162 GLY A O 1
ATOM 1294 N N . PHE A 1 163 ? -6.463 9.450 -19.476 1.00 97.38 163 PHE A N 1
ATOM 1295 C CA . PHE A 1 163 ? -7.403 8.449 -18.960 1.00 97.38 163 PHE A CA 1
ATOM 1296 C C . PHE A 1 163 ? -7.329 8.366 -17.432 1.00 97.38 163 PHE A C 1
ATOM 1298 O O . PHE A 1 163 ? -8.361 8.407 -16.763 1.00 97.38 163 PHE A O 1
ATOM 1305 N N . ALA A 1 164 ? -6.119 8.318 -16.871 1.00 97.38 164 ALA A N 1
ATOM 1306 C CA . ALA A 1 164 ? -5.873 8.142 -15.442 1.00 97.38 164 ALA A CA 1
ATOM 1307 C C . ALA A 1 164 ? -6.660 9.118 -14.552 1.00 97.38 164 ALA A C 1
ATOM 1309 O O . ALA A 1 164 ? -7.071 8.747 -13.452 1.00 97.38 164 ALA A O 1
ATOM 1310 N N . GLN A 1 165 ? -6.950 10.327 -15.048 1.00 94.38 165 GLN A N 1
ATOM 1311 C CA . GLN A 1 165 ? -7.727 11.341 -14.331 1.00 94.38 165 GLN A CA 1
ATOM 1312 C C . GLN A 1 165 ? -9.126 10.868 -13.910 1.00 94.38 165 GLN A C 1
ATOM 1314 O O . GLN A 1 165 ? -9.640 11.344 -12.899 1.00 94.38 165 GLN A O 1
ATOM 1319 N N . ASN A 1 166 ? -9.716 9.910 -14.632 1.00 91.62 166 ASN A N 1
ATOM 1320 C CA . ASN A 1 166 ? -11.021 9.333 -14.300 1.00 91.62 166 ASN A CA 1
ATOM 1321 C C . ASN A 1 166 ? -10.998 8.479 -13.020 1.00 91.62 166 ASN A C 1
ATOM 1323 O O . ASN A 1 166 ? -12.045 8.266 -12.422 1.00 91.62 166 ASN A O 1
ATOM 1327 N N . TYR A 1 167 ? -9.816 8.040 -12.578 1.00 92.56 167 TYR A N 1
ATOM 1328 C CA . TYR A 1 167 ? -9.621 7.189 -11.400 1.00 92.56 167 TYR A CA 1
ATOM 1329 C C . TYR A 1 167 ? -8.695 7.857 -10.374 1.00 92.56 167 TYR A C 1
ATOM 1331 O O . TYR A 1 167 ? -7.836 7.226 -9.755 1.00 92.56 167 TYR A O 1
ATOM 1339 N N . GLN A 1 168 ? -8.821 9.176 -10.215 1.00 93.19 168 GLN A N 1
ATOM 1340 C CA . GLN A 1 168 ? -8.088 9.908 -9.186 1.00 93.19 168 GLN A CA 1
ATOM 1341 C C . GLN A 1 168 ? -8.612 9.591 -7.788 1.00 93.19 168 GLN A C 1
ATOM 1343 O O . GLN A 1 168 ? -9.800 9.726 -7.494 1.00 93.19 168 GLN A O 1
ATOM 1348 N N . ALA A 1 169 ? -7.688 9.298 -6.874 1.00 90.25 169 ALA A N 1
ATOM 1349 C CA . ALA A 1 169 ? -8.019 9.300 -5.460 1.00 90.25 169 ALA A CA 1
ATOM 1350 C C . ALA A 1 169 ? -8.401 10.726 -5.025 1.00 90.25 169 ALA A C 1
ATOM 1352 O O . ALA A 1 169 ? -7.697 11.700 -5.311 1.00 90.25 169 ALA A O 1
ATOM 1353 N N . ILE A 1 170 ? -9.499 10.858 -4.278 1.00 86.50 170 ILE A N 1
ATOM 1354 C CA . ILE A 1 170 ? -9.949 12.165 -3.776 1.00 86.50 170 ILE A CA 1
ATOM 1355 C C . ILE A 1 170 ? -8.953 12.698 -2.739 1.00 86.50 170 ILE A C 1
ATOM 1357 O O . ILE A 1 170 ? -8.554 13.866 -2.773 1.00 86.50 170 ILE A O 1
ATOM 1361 N N . LYS A 1 171 ? -8.572 11.840 -1.785 1.00 89.69 171 LYS A N 1
ATOM 1362 C CA . LYS A 1 171 ? -7.687 12.172 -0.667 1.00 89.69 171 LYS A CA 1
ATOM 1363 C C . LYS A 1 171 ? -7.156 10.896 -0.013 1.00 89.69 171 LYS A C 1
ATOM 1365 O O . LYS A 1 171 ? -7.814 9.863 -0.060 1.00 89.69 171 LYS A O 1
ATOM 1370 N N . TYR A 1 172 ? -6.006 10.993 0.647 1.00 94.06 172 TYR A N 1
ATOM 1371 C CA . TYR A 1 172 ? -5.463 9.948 1.518 1.00 94.06 172 TYR A CA 1
ATOM 1372 C C . TYR A 1 172 ? -5.146 10.520 2.903 1.00 94.06 172 TYR A C 1
ATOM 1374 O O . TYR A 1 172 ? -4.962 11.734 3.057 1.00 94.06 172 TYR A O 1
ATOM 1382 N N . TYR A 1 173 ? -5.091 9.641 3.902 1.00 94.88 173 TYR A N 1
ATOM 1383 C CA . TYR A 1 173 ? -4.815 9.963 5.300 1.00 94.88 173 TYR A CA 1
ATOM 1384 C C . TYR A 1 173 ? -3.932 8.887 5.940 1.00 94.88 173 TYR A C 1
ATOM 1386 O O . TYR A 1 173 ? -3.849 7.764 5.444 1.00 94.88 173 TYR A O 1
ATOM 1394 N N . ARG A 1 174 ? -3.275 9.236 7.047 1.00 95.81 174 ARG A N 1
ATOM 1395 C CA . ARG A 1 174 ? -2.430 8.343 7.840 1.00 95.81 174 ARG A CA 1
ATOM 1396 C C . ARG A 1 174 ? -3.151 7.855 9.088 1.00 95.81 174 ARG A C 1
ATOM 1398 O O . ARG A 1 174 ? -3.888 8.601 9.732 1.00 95.81 174 ARG A O 1
ATOM 1405 N N . LEU A 1 175 ? -2.891 6.599 9.441 1.00 95.00 175 LEU A N 1
ATOM 1406 C CA . LEU A 1 175 ? -3.340 5.985 10.696 1.00 95.00 175 LEU A CA 1
ATOM 1407 C C . LEU A 1 175 ? -2.300 6.129 11.820 1.00 95.00 175 LEU A C 1
ATOM 1409 O O . LEU A 1 175 ? -2.634 5.979 12.998 1.00 95.00 175 LEU A O 1
ATOM 1413 N N . ASP A 1 176 ? -1.062 6.455 11.448 1.00 94.50 176 ASP A N 1
ATOM 1414 C CA . ASP A 1 176 ? 0.157 6.515 12.256 1.00 94.50 176 ASP A CA 1
ATOM 1415 C C . ASP A 1 176 ? 0.784 7.932 12.337 1.00 94.50 176 ASP A C 1
ATOM 1417 O O . ASP A 1 176 ? 2.001 8.058 12.190 1.00 94.50 176 ASP A O 1
ATOM 1421 N N . PRO A 1 177 ? 0.025 9.029 12.560 1.00 92.44 177 PRO A N 1
ATOM 1422 C CA . PRO A 1 177 ? 0.635 10.346 12.738 1.00 92.44 177 PRO A CA 1
ATOM 1423 C C . PRO A 1 177 ? 1.664 10.348 13.887 1.00 92.44 177 PRO A C 1
ATOM 1425 O O . PRO A 1 177 ? 1.536 9.546 14.824 1.00 92.44 177 PRO A O 1
ATOM 1428 N N . PRO A 1 178 ? 2.667 11.250 13.852 1.00 90.50 178 PRO A N 1
ATOM 1429 C CA . PRO A 1 178 ? 3.718 11.313 14.866 1.00 90.50 178 PRO A CA 1
ATOM 1430 C C . PRO A 1 178 ? 3.164 11.310 16.297 1.00 90.50 178 PRO A C 1
ATOM 1432 O O . PRO A 1 178 ? 2.211 12.022 16.603 1.00 90.50 178 PRO A O 1
ATOM 1435 N N . GLY A 1 179 ? 3.757 10.493 17.172 1.00 90.00 179 GLY A N 1
ATOM 1436 C CA . GLY A 1 179 ? 3.302 10.316 18.559 1.00 90.00 179 GLY A CA 1
ATOM 1437 C C . GLY A 1 179 ? 2.232 9.234 18.762 1.00 90.00 179 GLY A C 1
ATOM 1438 O O . GLY A 1 179 ? 1.861 8.956 19.901 1.00 90.00 179 GLY A O 1
ATOM 1439 N N . THR A 1 180 ? 1.758 8.575 17.699 1.00 92.38 180 THR A N 1
ATOM 1440 C CA . THR A 1 180 ? 0.833 7.437 17.821 1.00 92.38 180 THR A CA 1
ATOM 1441 C C . THR A 1 180 ? 1.549 6.214 18.402 1.00 92.38 180 THR A C 1
ATOM 1443 O O . THR A 1 180 ? 2.525 5.730 17.832 1.00 92.38 180 THR A O 1
ATOM 1446 N N . SER A 1 181 ? 1.050 5.674 19.517 1.00 95.25 181 SER A N 1
ATOM 1447 C CA . SER A 1 181 ? 1.594 4.439 20.093 1.00 95.25 181 SER A CA 1
ATOM 1448 C C . SER A 1 181 ? 1.184 3.202 19.275 1.00 95.25 181 SER A C 1
ATOM 1450 O O . SER A 1 181 ? 0.117 3.207 18.652 1.00 95.25 181 SER A O 1
ATOM 1452 N N . PRO A 1 182 ? 1.954 2.096 19.313 1.00 95.19 182 PRO A N 1
ATOM 1453 C CA . PRO A 1 182 ? 1.601 0.870 18.591 1.00 95.19 182 PRO A CA 1
ATOM 1454 C C . PRO A 1 182 ? 0.211 0.319 18.941 1.00 95.19 182 PRO A C 1
ATOM 1456 O O . PRO A 1 182 ? -0.507 -0.151 18.062 1.00 95.19 182 PRO A O 1
ATOM 1459 N N . ALA A 1 183 ? -0.204 0.419 20.209 1.00 94.50 183 ALA A N 1
ATOM 1460 C CA . ALA A 1 183 ? -1.523 -0.033 20.652 1.00 94.50 183 ALA A CA 1
ATOM 1461 C C . ALA A 1 183 ? -2.660 0.807 20.043 1.00 94.50 183 ALA A C 1
ATOM 1463 O O . ALA A 1 183 ? -3.670 0.255 19.602 1.00 94.50 183 ALA A O 1
ATOM 1464 N N . VAL A 1 184 ? -2.480 2.131 19.972 1.00 93.12 184 VAL A N 1
ATOM 1465 C CA . VAL A 1 184 ? -3.444 3.035 19.327 1.00 93.12 184 VAL A CA 1
ATOM 1466 C C . VAL A 1 184 ? -3.489 2.777 17.822 1.00 93.12 184 VAL A C 1
ATOM 1468 O O . VAL A 1 184 ? -4.578 2.658 17.263 1.00 93.12 184 VAL A O 1
ATOM 1471 N N . LEU A 1 185 ? -2.332 2.623 17.170 1.00 95.25 185 LEU A N 1
ATOM 1472 C CA . LEU A 1 185 ? -2.253 2.316 15.741 1.00 95.25 185 LEU A CA 1
ATOM 1473 C C . LEU A 1 185 ? -2.966 1.000 15.403 1.00 95.25 185 LEU A C 1
ATOM 1475 O O . LEU A 1 185 ? -3.790 0.969 14.490 1.00 95.25 185 LEU A O 1
ATOM 1479 N N . LEU A 1 186 ? -2.711 -0.068 16.166 1.00 95.31 186 LEU A N 1
ATOM 1480 C CA . LEU A 1 186 ? -3.371 -1.359 15.966 1.00 95.31 186 LEU A CA 1
ATOM 1481 C C . LEU A 1 186 ? -4.896 -1.243 16.105 1.00 95.31 186 LEU A C 1
ATOM 1483 O O . LEU A 1 186 ? -5.632 -1.790 15.284 1.00 95.31 186 LEU A O 1
ATOM 1487 N N . ASN A 1 187 ? -5.378 -0.503 17.108 1.00 93.88 187 ASN A N 1
ATOM 1488 C CA . ASN A 1 187 ? -6.809 -0.251 17.276 1.00 93.88 187 ASN A CA 1
ATOM 1489 C C . ASN A 1 187 ? -7.388 0.537 16.084 1.00 93.88 187 ASN A C 1
ATOM 1491 O O . ASN A 1 187 ? -8.415 0.146 15.527 1.00 93.88 187 ASN A O 1
ATOM 1495 N N . ARG A 1 188 ? -6.702 1.589 15.618 1.00 94.25 188 ARG A N 1
ATOM 1496 C CA . ARG A 1 188 ? -7.118 2.363 14.435 1.00 94.25 188 ARG A CA 1
ATOM 1497 C C . ARG A 1 188 ? -7.212 1.489 13.183 1.00 94.25 188 ARG A C 1
ATOM 1499 O O . ARG A 1 188 ? -8.222 1.570 12.483 1.00 94.25 188 ARG A O 1
ATOM 1506 N N . ILE A 1 189 ? -6.220 0.631 12.928 1.00 96.38 189 ILE A N 1
ATOM 1507 C CA . ILE A 1 189 ? -6.227 -0.318 11.800 1.00 96.38 189 ILE A CA 1
ATOM 1508 C C . ILE A 1 189 ? -7.435 -1.256 11.905 1.00 96.38 189 ILE A C 1
ATOM 1510 O O . ILE A 1 189 ? -8.233 -1.337 10.972 1.00 96.38 189 ILE A O 1
ATOM 1514 N N . LYS A 1 190 ? -7.638 -1.913 13.055 1.00 96.38 190 LYS A N 1
ATOM 1515 C CA . LYS A 1 190 ? -8.774 -2.830 13.254 1.00 96.38 190 LYS A CA 1
ATOM 1516 C C . LYS A 1 190 ? -10.130 -2.135 13.138 1.00 96.38 190 LYS A C 1
ATOM 1518 O O . LYS A 1 190 ? -11.061 -2.714 12.581 1.00 96.38 190 LYS A O 1
ATOM 1523 N N . SER A 1 191 ? -10.243 -0.904 13.634 1.00 95.00 191 SER A N 1
ATOM 1524 C CA . SER A 1 191 ? -11.458 -0.092 13.530 1.00 95.00 191 SER A CA 1
ATOM 1525 C C . SER A 1 191 ? -11.776 0.251 12.073 1.00 95.00 191 SER A C 1
ATOM 1527 O O . SER A 1 191 ? -12.908 0.055 11.634 1.00 95.00 191 SER A O 1
ATOM 1529 N N . ASN A 1 192 ? -10.771 0.674 11.297 1.00 95.75 192 ASN A N 1
ATOM 1530 C CA . ASN A 1 192 ? -10.919 0.939 9.862 1.00 95.75 192 ASN A CA 1
ATOM 1531 C C . ASN A 1 192 ? -11.358 -0.330 9.117 1.00 95.75 192 ASN A C 1
ATOM 1533 O O . ASN A 1 192 ? -12.368 -0.307 8.413 1.00 95.75 192 ASN A O 1
ATOM 1537 N N . LEU A 1 193 ? -10.695 -1.463 9.362 1.00 97.25 193 LEU A N 1
ATOM 1538 C CA . LEU A 1 193 ? -11.063 -2.754 8.773 1.00 97.25 193 LEU A CA 1
ATOM 1539 C C . LEU A 1 193 ? -12.488 -3.184 9.146 1.00 97.25 193 LEU A C 1
ATOM 1541 O O . LEU A 1 193 ? -13.241 -3.650 8.290 1.00 97.25 193 LEU A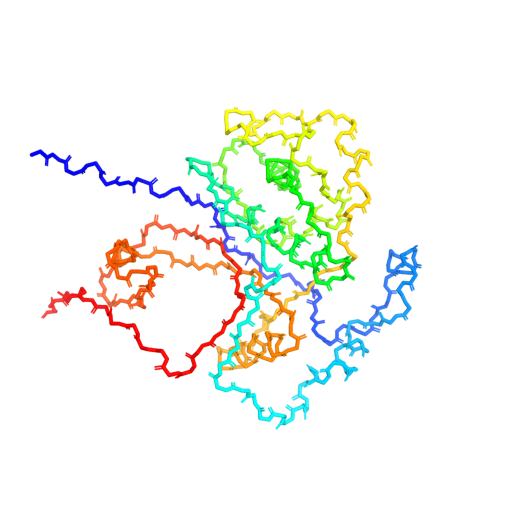 O 1
ATOM 1545 N N . ALA A 1 194 ? -12.901 -2.989 10.401 1.00 95.44 194 ALA A N 1
ATOM 1546 C CA . ALA A 1 194 ? -14.266 -3.274 10.840 1.00 95.44 194 ALA A CA 1
ATOM 1547 C C . ALA A 1 194 ? -15.307 -2.427 10.082 1.00 95.44 194 ALA A C 1
ATOM 1549 O O . ALA A 1 194 ? -16.380 -2.941 9.757 1.00 95.44 194 ALA A O 1
ATOM 1550 N N . ALA A 1 195 ? -14.964 -1.183 9.726 1.00 94.19 195 ALA A N 1
ATOM 1551 C CA . ALA A 1 195 ? -15.770 -0.298 8.879 1.00 94.19 195 ALA A CA 1
ATOM 1552 C C . ALA A 1 195 ? -15.600 -0.551 7.359 1.00 94.19 195 ALA A C 1
ATOM 1554 O O . ALA A 1 195 ? -16.197 0.142 6.526 1.00 94.19 195 ALA A O 1
ATOM 1555 N N . GLY A 1 196 ? -14.809 -1.559 6.979 1.00 95.81 196 GLY A N 1
ATOM 1556 C CA . GLY A 1 196 ? -14.537 -1.941 5.593 1.00 95.81 196 GLY A CA 1
ATOM 1557 C C . GLY A 1 196 ? -13.545 -1.035 4.865 1.00 95.81 196 GLY A C 1
ATOM 1558 O O . GLY A 1 196 ? -13.563 -0.988 3.637 1.00 95.81 196 GLY A O 1
ATOM 1559 N N . LEU A 1 197 ? -12.710 -0.302 5.598 1.00 96.06 197 LEU A N 1
ATOM 1560 C CA . LEU A 1 197 ? -11.626 0.513 5.056 1.00 96.06 197 LEU A C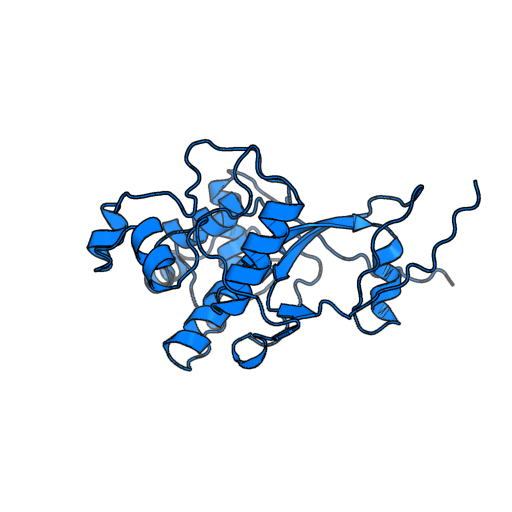A 1
ATOM 1561 C C . LEU A 1 197 ? -10.296 -0.253 5.186 1.00 96.06 197 LEU A C 1
ATOM 1563 O O . LEU A 1 197 ? -9.736 -0.296 6.285 1.00 96.06 197 LEU A O 1
ATOM 1567 N N . PRO A 1 198 ? -9.795 -0.889 4.112 1.00 97.69 198 PRO A N 1
ATOM 1568 C CA . PRO A 1 198 ? -8.452 -1.449 4.099 1.00 97.69 198 PRO A CA 1
ATOM 1569 C C . PRO A 1 198 ? -7.401 -0.338 4.067 1.00 97.69 198 PRO A C 1
ATOM 1571 O O . PRO A 1 198 ? -7.677 0.807 3.704 1.00 97.69 198 PRO A O 1
ATOM 1574 N N . SER A 1 199 ? -6.173 -0.687 4.433 1.00 97.38 199 SER A N 1
ATOM 1575 C CA . SER A 1 199 ? -5.048 0.247 4.429 1.00 97.38 199 SER A CA 1
ATOM 1576 C C . SER A 1 199 ? -3.795 -0.434 3.909 1.00 97.38 199 SER A C 1
ATOM 1578 O O . SER A 1 199 ? -3.449 -1.521 4.376 1.00 97.38 199 SER A O 1
ATOM 1580 N N . MET A 1 200 ? -3.082 0.222 2.996 1.00 97.75 200 MET A N 1
ATOM 1581 C CA . MET A 1 200 ? -1.728 -0.196 2.648 1.00 97.75 200 MET A CA 1
ATOM 1582 C C . MET A 1 200 ? -0.747 0.209 3.745 1.00 97.75 200 MET A C 1
ATOM 1584 O O . MET A 1 200 ? -0.888 1.265 4.362 1.00 97.75 200 MET A O 1
ATOM 1588 N N . PHE A 1 201 ? 0.257 -0.623 3.977 1.00 98.31 201 PHE A N 1
ATOM 1589 C CA . PHE A 1 201 ? 1.333 -0.348 4.916 1.00 98.31 201 PHE A CA 1
ATOM 1590 C C . PHE A 1 201 ? 2.615 -1.019 4.442 1.00 98.31 201 PHE A C 1
ATOM 1592 O O . PHE A 1 201 ? 2.597 -1.921 3.605 1.00 98.31 201 PHE A O 1
ATOM 1599 N N . GLY A 1 202 ? 3.734 -0.554 4.982 1.00 97.81 202 GLY A N 1
ATOM 1600 C CA . GLY A 1 202 ? 5.044 -1.104 4.701 1.00 97.81 202 GLY A CA 1
ATOM 1601 C C . GLY A 1 202 ? 5.667 -1.667 5.962 1.00 97.81 202 GLY A C 1
ATOM 1602 O O . GLY A 1 202 ? 5.399 -1.186 7.065 1.00 97.81 202 GLY A O 1
ATOM 1603 N N . PHE A 1 203 ? 6.465 -2.712 5.800 1.00 97.38 203 PHE A N 1
ATOM 1604 C CA . PHE A 1 203 ? 7.132 -3.387 6.897 1.00 97.38 203 PHE A CA 1
ATOM 1605 C C . PHE A 1 203 ? 8.507 -3.896 6.469 1.00 97.38 203 PHE A C 1
ATOM 1607 O O . PHE A 1 203 ? 8.772 -4.182 5.297 1.00 97.38 203 PHE A O 1
ATOM 1614 N N . THR A 1 204 ? 9.398 -3.996 7.450 1.00 97.12 204 THR A N 1
ATOM 1615 C CA . THR A 1 204 ? 10.717 -4.598 7.268 1.00 97.12 204 THR A CA 1
ATOM 1616 C C . THR A 1 204 ? 10.561 -6.106 7.142 1.00 97.12 204 THR A C 1
ATOM 1618 O O . THR A 1 204 ? 9.954 -6.747 8.000 1.00 97.12 204 THR A O 1
ATOM 1621 N N . VAL A 1 205 ? 11.130 -6.675 6.086 1.00 96.56 205 VAL A N 1
ATOM 1622 C CA . VAL A 1 205 ? 11.129 -8.115 5.840 1.00 96.56 205 VAL A CA 1
ATOM 1623 C C . VAL A 1 205 ? 12.402 -8.721 6.414 1.00 96.56 205 VAL A C 1
ATOM 1625 O O . VAL A 1 205 ? 13.505 -8.248 6.134 1.00 96.56 205 VAL A O 1
ATOM 1628 N N . TYR A 1 206 ? 12.244 -9.786 7.193 1.00 95.75 206 TYR A N 1
ATOM 1629 C CA . TYR A 1 206 ? 13.335 -10.546 7.798 1.00 95.75 206 TYR A CA 1
ATOM 1630 C C . TYR A 1 206 ? 13.455 -11.934 7.170 1.00 95.75 206 TYR A C 1
ATOM 1632 O O . TYR A 1 206 ? 12.550 -12.396 6.477 1.00 95.75 206 TYR A O 1
ATOM 1640 N N . THR A 1 207 ? 14.568 -12.616 7.435 1.00 94.31 207 THR A N 1
ATOM 1641 C CA . THR A 1 207 ? 14.863 -13.976 6.954 1.00 94.31 207 THR A CA 1
ATOM 1642 C C . THR A 1 207 ? 13.754 -15.005 7.203 1.00 94.31 207 THR A C 1
ATOM 1644 O O . THR A 1 207 ? 13.565 -15.896 6.374 1.00 94.31 207 THR A O 1
ATOM 1647 N N . SER A 1 208 ? 12.990 -14.876 8.294 1.00 94.75 208 SER A N 1
ATOM 1648 C CA . SER A 1 208 ? 11.825 -15.715 8.619 1.00 94.75 208 SER A CA 1
ATOM 1649 C C . SER A 1 208 ? 10.710 -15.676 7.575 1.00 94.75 208 SER A C 1
ATOM 1651 O O . SER A 1 208 ? 9.892 -16.595 7.557 1.00 94.75 208 SER A O 1
ATOM 1653 N N . ILE A 1 209 ? 10.702 -14.702 6.654 1.00 94.38 209 ILE A N 1
ATOM 1654 C CA . ILE A 1 209 ? 9.740 -14.645 5.544 1.00 94.38 209 ILE A CA 1
ATOM 1655 C C . ILE A 1 209 ? 9.724 -15.930 4.713 1.00 94.38 209 ILE A C 1
ATOM 1657 O O . ILE A 1 209 ? 8.675 -16.298 4.201 1.00 94.38 209 ILE A O 1
ATOM 1661 N N . GLY A 1 210 ? 10.856 -16.640 4.616 1.00 92.75 210 GLY A N 1
ATOM 1662 C CA . GLY A 1 210 ? 10.936 -17.914 3.899 1.00 92.75 210 GLY A CA 1
ATOM 1663 C C . GLY A 1 210 ? 9.988 -18.982 4.449 1.00 92.75 210 GLY A C 1
ATOM 1664 O O . GLY A 1 210 ? 9.475 -19.784 3.684 1.00 92.75 210 GLY A O 1
ATOM 1665 N N . GLN A 1 211 ? 9.668 -18.949 5.749 1.00 94.62 211 GLN A N 1
ATOM 1666 C CA . GLN A 1 211 ? 8.712 -19.888 6.352 1.00 94.62 211 GLN A CA 1
ATOM 1667 C C . GLN A 1 211 ? 7.295 -19.723 5.783 1.00 94.62 211 GLN A C 1
ATOM 1669 O O . GLN A 1 211 ? 6.501 -20.660 5.853 1.00 94.62 211 GLN A O 1
ATOM 1674 N N . ALA A 1 212 ? 6.972 -18.548 5.228 1.00 94.12 212 ALA A N 1
ATOM 1675 C CA . ALA A 1 212 ? 5.671 -18.284 4.627 1.00 94.12 212 ALA A CA 1
ATOM 1676 C C . ALA A 1 212 ? 5.393 -19.168 3.397 1.00 94.12 212 ALA A C 1
ATOM 1678 O O . ALA A 1 212 ? 4.224 -19.433 3.114 1.00 94.12 212 ALA A O 1
ATOM 1679 N N . ASP A 1 213 ? 6.439 -19.653 2.715 1.00 92.12 213 ASP A N 1
ATOM 1680 C CA . ASP A 1 213 ? 6.317 -20.516 1.531 1.00 92.12 213 ASP A CA 1
ATOM 1681 C C . ASP A 1 213 ? 5.661 -21.858 1.888 1.00 92.12 213 ASP A C 1
ATOM 1683 O O . ASP A 1 213 ? 4.784 -22.337 1.172 1.00 92.12 213 ASP A O 1
ATOM 1687 N N . ASP A 1 214 ? 6.017 -22.414 3.048 1.00 93.75 214 ASP A N 1
ATOM 1688 C CA . ASP A 1 214 ? 5.582 -23.749 3.468 1.00 93.75 214 ASP A CA 1
ATOM 1689 C C . ASP A 1 214 ? 4.422 -23.722 4.476 1.00 93.75 214 ASP A C 1
ATOM 1691 O O . ASP A 1 214 ? 3.745 -24.728 4.690 1.00 93.75 214 ASP A O 1
ATOM 1695 N N . ASN A 1 215 ? 4.164 -22.578 5.123 1.00 93.25 215 ASN A N 1
ATOM 1696 C CA . ASN A 1 215 ? 3.162 -22.467 6.191 1.00 93.25 215 ASN A CA 1
ATOM 1697 C C . ASN A 1 215 ? 1.831 -21.819 5.747 1.00 93.25 215 ASN A C 1
ATOM 1699 O O . ASN A 1 215 ? 0.970 -21.506 6.586 1.00 93.25 215 ASN A O 1
ATOM 1703 N N . GLY A 1 216 ? 1.645 -21.638 4.437 1.00 92.19 216 GLY A N 1
ATOM 1704 C CA . GLY A 1 216 ? 0.444 -21.056 3.837 1.00 92.19 216 GLY A CA 1
ATOM 1705 C C . GLY A 1 216 ? 0.375 -19.534 3.968 1.00 92.19 216 GLY A C 1
ATOM 1706 O O . GLY A 1 216 ? -0.680 -19.005 4.317 1.00 92.19 216 GLY A O 1
ATOM 1707 N N . GLY A 1 217 ? 1.494 -18.837 3.749 1.00 93.19 217 GLY A N 1
ATOM 1708 C CA . GLY A 1 217 ? 1.561 -17.373 3.709 1.00 93.19 217 GLY A CA 1
ATOM 1709 C C . GLY A 1 217 ? 1.583 -16.680 5.076 1.00 93.19 217 GLY A C 1
ATOM 1710 O O . GLY A 1 217 ? 1.430 -15.461 5.153 1.00 93.19 217 GLY A O 1
ATOM 1711 N N . LYS A 1 218 ? 1.759 -17.421 6.175 1.00 96.06 218 LYS A N 1
ATOM 1712 C CA . LYS A 1 218 ? 1.797 -16.863 7.534 1.00 96.06 218 LYS A CA 1
ATOM 1713 C C . LYS A 1 218 ? 3.195 -16.323 7.828 1.00 96.06 218 LYS A C 1
ATOM 1715 O O . LYS A 1 218 ? 4.088 -17.066 8.224 1.00 96.06 218 LYS A O 1
ATOM 1720 N N . ILE A 1 219 ? 3.380 -15.018 7.658 1.00 95.50 219 ILE A N 1
ATOM 1721 C CA . ILE A 1 219 ? 4.654 -14.338 7.925 1.00 95.50 219 ILE A CA 1
ATOM 1722 C C . ILE A 1 219 ? 4.932 -14.339 9.442 1.00 95.50 219 ILE A C 1
ATOM 1724 O O . ILE A 1 219 ? 4.157 -13.732 10.189 1.00 95.50 219 ILE A O 1
ATOM 1728 N N . PRO A 1 220 ? 5.999 -14.999 9.930 1.00 95.44 220 PRO A N 1
ATOM 1729 C CA . PRO A 1 220 ? 6.329 -14.988 11.351 1.00 95.44 220 PRO A CA 1
ATOM 1730 C C . PRO A 1 220 ? 6.820 -13.615 11.815 1.00 95.44 220 PRO A C 1
ATOM 1732 O O . PRO A 1 220 ? 7.429 -12.863 11.055 1.00 95.44 220 PRO A O 1
ATOM 1735 N N . TYR A 1 221 ? 6.591 -13.298 13.091 1.00 94.50 221 TYR A N 1
ATOM 1736 C CA . TYR A 1 221 ? 7.213 -12.129 13.709 1.00 94.50 221 TYR A CA 1
ATOM 1737 C C . TYR A 1 221 ? 8.715 -12.396 13.911 1.00 94.50 221 TYR A C 1
ATOM 1739 O O . TYR A 1 221 ? 9.061 -13.488 14.380 1.00 94.50 221 TYR A O 1
ATOM 1747 N N . PRO A 1 222 ? 9.606 -11.443 13.588 1.00 94.62 222 PRO A N 1
ATOM 1748 C CA . PRO A 1 222 ? 11.041 -11.680 13.652 1.00 94.62 222 PRO A CA 1
ATOM 1749 C C . PRO A 1 222 ? 11.535 -11.897 15.087 1.00 94.62 222 PRO A C 1
ATOM 1751 O O . PRO A 1 222 ? 11.068 -11.249 16.028 1.00 94.62 222 PRO A O 1
ATOM 1754 N N . THR A 1 223 ? 12.517 -12.781 15.255 1.00 93.19 223 THR A N 1
ATOM 1755 C CA . THR A 1 223 ? 13.239 -13.003 16.517 1.00 93.19 223 THR A CA 1
ATOM 1756 C C . THR A 1 223 ? 14.591 -12.286 16.533 1.00 93.19 223 THR A C 1
ATOM 1758 O O . THR A 1 223 ? 15.094 -11.826 15.506 1.00 93.19 223 THR A O 1
ATOM 1761 N N . ALA A 1 224 ? 15.213 -12.190 17.712 1.00 90.31 224 ALA A N 1
ATOM 1762 C CA . ALA A 1 224 ? 16.553 -11.622 17.847 1.00 90.31 224 ALA A CA 1
ATOM 1763 C C . ALA A 1 224 ? 17.573 -12.364 16.959 1.00 90.31 224 ALA A C 1
ATOM 1765 O O . ALA A 1 224 ? 17.530 -13.587 16.847 1.00 90.31 224 ALA A O 1
ATOM 1766 N N . GLY A 1 225 ? 18.486 -11.613 16.335 1.00 89.00 225 GLY A N 1
ATOM 1767 C CA . GLY A 1 225 ? 19.545 -12.147 15.468 1.00 89.00 225 GLY A CA 1
ATOM 1768 C C . GLY A 1 225 ? 19.144 -12.380 14.006 1.00 89.00 225 GLY A C 1
ATOM 1769 O O . GLY A 1 225 ? 20.011 -12.681 13.186 1.00 89.00 225 GLY A O 1
ATOM 1770 N N . GLU A 1 226 ? 17.869 -12.216 13.644 1.00 93.94 226 GLU A N 1
ATOM 1771 C CA . GLU A 1 226 ? 17.450 -12.305 12.245 1.00 93.94 226 GLU A CA 1
ATOM 1772 C C . GLU A 1 226 ? 17.998 -11.161 11.385 1.00 93.94 226 GLU A C 1
ATOM 1774 O O . GLU A 1 226 ? 18.117 -10.013 11.821 1.00 93.94 226 GLU A O 1
ATOM 1779 N N . ARG A 1 227 ? 18.287 -11.472 10.117 1.00 93.81 227 ARG A N 1
ATOM 1780 C CA . ARG A 1 227 ? 18.777 -10.494 9.144 1.00 93.81 227 ARG A CA 1
ATOM 1781 C C . ARG A 1 227 ? 17.613 -9.830 8.412 1.00 93.81 227 ARG A C 1
ATOM 1783 O O . ARG A 1 227 ? 16.643 -10.489 8.043 1.00 93.81 227 ARG A O 1
ATOM 1790 N N . ILE A 1 228 ? 17.760 -8.533 8.151 1.00 95.25 228 ILE A N 1
ATOM 1791 C CA . ILE A 1 228 ? 16.874 -7.766 7.269 1.00 95.25 228 ILE A CA 1
ATOM 1792 C C . ILE A 1 228 ? 17.147 -8.159 5.811 1.00 95.25 228 ILE A C 1
ATOM 1794 O O . ILE A 1 228 ? 18.273 -8.036 5.333 1.00 95.25 228 ILE A O 1
ATOM 1798 N N . GLU A 1 229 ? 16.108 -8.598 5.107 1.00 94.94 229 GLU A N 1
ATOM 1799 C CA . GLU A 1 229 ? 16.142 -8.914 3.673 1.00 94.94 229 GLU A CA 1
ATOM 1800 C C . GLU A 1 229 ? 15.705 -7.713 2.813 1.00 94.94 229 GLU A C 1
ATOM 1802 O O . GLU A 1 229 ? 16.142 -7.576 1.672 1.00 94.94 229 GLU A O 1
ATOM 1807 N N . GLY A 1 230 ? 14.882 -6.809 3.358 1.00 95.31 230 GLY A N 1
ATOM 1808 C CA . GLY A 1 230 ? 14.468 -5.582 2.676 1.00 95.31 230 GLY A CA 1
ATOM 1809 C C . GLY A 1 230 ? 13.213 -4.950 3.275 1.00 95.31 230 GLY A C 1
ATOM 1810 O O . GLY A 1 230 ? 12.878 -5.182 4.436 1.00 95.31 230 GLY A O 1
ATOM 1811 N N . GLY A 1 231 ? 12.522 -4.137 2.476 1.00 97.12 231 GLY A N 1
ATOM 1812 C CA . GLY A 1 231 ? 11.273 -3.476 2.850 1.00 97.12 231 GLY A CA 1
ATOM 1813 C C . GLY A 1 231 ? 10.168 -3.755 1.838 1.00 97.12 231 GLY A C 1
ATOM 1814 O O . GLY A 1 231 ? 10.338 -3.507 0.643 1.00 97.12 231 GLY A O 1
ATOM 1815 N N . HIS A 1 232 ? 9.014 -4.226 2.303 1.00 98.06 232 HIS A N 1
ATOM 1816 C CA . HIS A 1 232 ? 7.891 -4.577 1.436 1.00 98.06 232 HIS A CA 1
ATOM 1817 C C . HIS A 1 232 ? 6.603 -3.870 1.861 1.00 98.06 232 HIS A C 1
ATOM 1819 O O . HIS A 1 232 ? 6.455 -3.485 3.019 1.00 98.06 232 HIS A O 1
ATOM 1825 N N . ALA A 1 233 ? 5.690 -3.672 0.910 1.00 98.44 233 ALA A N 1
ATOM 1826 C CA . ALA A 1 233 ? 4.407 -3.019 1.131 1.00 98.44 233 ALA A CA 1
ATOM 1827 C C . ALA A 1 233 ? 3.264 -3.915 0.668 1.00 98.44 233 ALA A C 1
ATOM 1829 O O . ALA A 1 233 ? 3.328 -4.469 -0.424 1.00 98.44 233 ALA A O 1
ATOM 1830 N N . ILE A 1 234 ? 2.229 -4.017 1.500 1.00 97.56 234 ILE A N 1
ATOM 1831 C CA . ILE A 1 234 ? 1.033 -4.835 1.265 1.00 97.56 234 ILE A CA 1
ATOM 1832 C C . ILE A 1 234 ? -0.218 -4.092 1.743 1.00 97.56 234 ILE A C 1
ATOM 1834 O O . ILE A 1 234 ? -0.126 -3.005 2.319 1.00 97.56 234 ILE A O 1
ATOM 1838 N N . VAL A 1 235 ? -1.391 -4.689 1.534 1.00 98.31 235 VAL A N 1
ATOM 1839 C CA . VAL A 1 235 ? -2.676 -4.170 2.016 1.00 98.31 235 VAL A CA 1
ATOM 1840 C C . VAL A 1 235 ? -3.189 -5.021 3.173 1.00 98.31 235 VAL A C 1
ATOM 1842 O O . VAL A 1 235 ? -3.322 -6.237 3.057 1.00 98.31 235 VAL A O 1
ATOM 1845 N N . ALA A 1 236 ? -3.516 -4.381 4.295 1.00 98.38 236 ALA A N 1
ATOM 1846 C CA . ALA A 1 236 ? -4.296 -5.012 5.350 1.00 98.38 236 ALA A CA 1
ATOM 1847 C C . ALA A 1 236 ? -5.765 -5.059 4.914 1.00 98.38 236 ALA A C 1
ATOM 1849 O O . ALA A 1 236 ? -6.377 -4.013 4.694 1.00 98.38 236 ALA A O 1
ATOM 1850 N N . VAL A 1 237 ? -6.323 -6.267 4.810 1.00 98.44 237 VAL A N 1
ATOM 1851 C CA . VAL A 1 237 ? -7.715 -6.518 4.379 1.00 98.44 237 VAL A CA 1
ATOM 1852 C C . VAL A 1 237 ? -8.511 -7.332 5.403 1.00 98.44 237 VAL A C 1
ATOM 1854 O O . VAL A 1 237 ? -9.619 -7.781 5.140 1.00 98.44 237 VAL A O 1
ATOM 1857 N N . GLY A 1 238 ? -7.961 -7.539 6.594 1.00 98.25 238 GLY A N 1
ATOM 1858 C CA . GLY A 1 238 ? -8.603 -8.320 7.639 1.00 98.25 238 GLY A CA 1
ATOM 1859 C C . GLY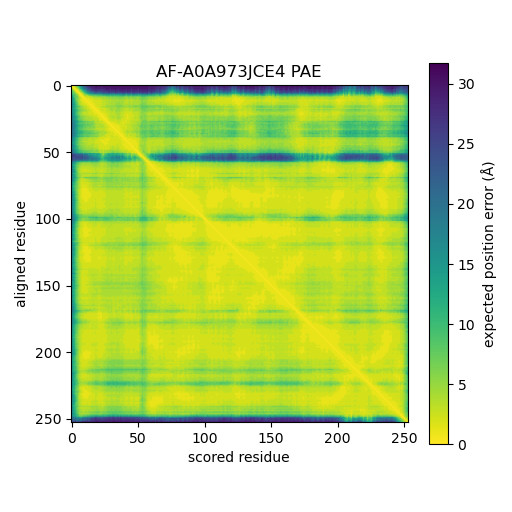 A 1 238 ? -7.701 -8.521 8.845 1.00 98.25 238 GLY A C 1
ATOM 1860 O O . GLY A 1 238 ? -6.549 -8.087 8.855 1.00 98.25 238 GLY A O 1
ATOM 1861 N N . TYR A 1 239 ? -8.245 -9.161 9.874 1.00 98.19 239 TYR A N 1
ATOM 1862 C CA . TYR A 1 239 ? -7.510 -9.583 11.063 1.00 98.19 239 TYR A CA 1
ATOM 1863 C C . TYR A 1 239 ? -8.222 -10.746 11.755 1.00 98.19 239 TYR A C 1
ATOM 1865 O O . TYR A 1 239 ? -9.425 -10.939 11.580 1.00 98.19 239 TYR A O 1
ATOM 1873 N N . ASP A 1 240 ? -7.475 -11.490 12.568 1.00 98.00 240 ASP A N 1
ATOM 1874 C CA . ASP A 1 240 ? -7.979 -12.540 13.451 1.00 98.00 240 ASP A CA 1
ATOM 1875 C C . ASP A 1 240 ? -7.191 -12.513 14.767 1.00 98.00 240 ASP A C 1
ATOM 1877 O O . ASP A 1 240 ? -6.003 -12.834 14.799 1.00 98.00 240 ASP A O 1
ATOM 1881 N N . ASP A 1 241 ? -7.854 -12.138 15.860 1.00 97.31 241 ASP A N 1
ATOM 1882 C CA . ASP A 1 241 ? -7.233 -11.982 17.181 1.00 97.31 241 ASP A CA 1
ATOM 1883 C C . ASP A 1 241 ? -6.838 -13.310 17.832 1.00 97.31 241 ASP A C 1
ATOM 1885 O O . ASP A 1 241 ? -6.121 -13.327 18.835 1.00 97.31 241 ASP A O 1
ATOM 1889 N N . LYS A 1 242 ? -7.306 -14.432 17.281 1.00 97.19 242 LYS A N 1
ATOM 1890 C CA . LYS A 1 242 ? -6.967 -15.774 17.753 1.00 97.19 242 LYS A CA 1
ATOM 1891 C C . LYS A 1 242 ? -5.842 -16.407 16.941 1.00 97.19 242 LYS A C 1
ATOM 1893 O O . LYS A 1 242 ? -5.297 -17.421 17.384 1.00 97.19 242 LYS A O 1
ATOM 1898 N N . LEU A 1 243 ? -5.487 -15.841 15.785 1.00 96.12 243 LEU A N 1
ATOM 1899 C CA . LEU A 1 243 ? -4.434 -16.384 14.938 1.00 96.12 243 LEU A CA 1
ATOM 1900 C C . LEU A 1 243 ? -3.074 -16.234 15.623 1.00 96.12 243 LEU A C 1
ATOM 1902 O O . LEU A 1 243 ? -2.648 -15.142 15.995 1.00 96.12 243 LEU A O 1
ATOM 1906 N N . LYS A 1 244 ? -2.371 -17.357 15.759 1.00 95.31 244 LYS A N 1
ATOM 1907 C CA . LYS A 1 244 ? -0.997 -17.411 16.256 1.00 95.31 244 LYS A CA 1
ATOM 1908 C C . LYS A 1 244 ? -0.099 -17.954 15.159 1.00 95.31 244 LYS A C 1
ATOM 1910 O O . LYS A 1 244 ? -0.403 -18.983 14.561 1.00 95.31 244 LYS A O 1
ATOM 1915 N N . ILE A 1 245 ? 1.007 -17.263 14.919 1.00 95.25 245 ILE A N 1
ATOM 1916 C CA . ILE A 1 245 ? 2.031 -17.654 13.953 1.00 95.25 245 ILE A CA 1
ATOM 1917 C C . ILE A 1 245 ? 3.300 -17.923 14.750 1.00 95.25 245 ILE A C 1
ATOM 1919 O O . ILE A 1 245 ? 3.732 -17.071 15.525 1.00 95.25 245 ILE A O 1
ATOM 1923 N N . ASN A 1 246 ? 3.858 -19.121 14.599 1.00 93.31 246 ASN A N 1
ATOM 1924 C CA . ASN A 1 246 ? 5.100 -19.493 15.261 1.00 93.31 246 ASN A CA 1
ATOM 1925 C C . ASN A 1 246 ? 6.289 -19.174 14.352 1.00 93.31 246 ASN A C 1
ATOM 1927 O O . ASN A 1 246 ? 6.228 -19.462 13.159 1.00 93.31 246 ASN A O 1
ATOM 1931 N N . ASN A 1 247 ? 7.362 -18.631 14.923 1.00 93.44 247 ASN A N 1
ATOM 1932 C CA . ASN A 1 247 ? 8.643 -18.504 14.238 1.00 93.44 247 ASN A CA 1
ATOM 1933 C C . ASN A 1 247 ? 9.531 -19.680 14.657 1.00 93.44 247 ASN A C 1
ATOM 1935 O O . ASN A 1 247 ? 9.803 -19.857 15.843 1.00 93.44 247 ASN A O 1
ATOM 1939 N N . THR A 1 248 ? 9.954 -20.505 13.700 1.00 90.62 248 THR A N 1
ATOM 1940 C CA . THR A 1 248 ? 10.772 -21.696 13.980 1.00 90.62 248 THR A CA 1
ATOM 1941 C C . THR A 1 248 ? 12.273 -21.416 14.006 1.00 90.62 248 THR A C 1
ATOM 1943 O O . THR A 1 248 ? 13.054 -22.326 14.283 1.00 90.62 248 THR A O 1
ATOM 1946 N N . ILE A 1 249 ? 12.701 -20.183 13.715 1.00 85.00 249 ILE A N 1
ATOM 1947 C CA . ILE A 1 249 ? 14.105 -19.790 13.823 1.00 85.00 249 ILE A CA 1
ATOM 1948 C C . ILE A 1 249 ? 14.446 -19.641 15.306 1.00 85.00 249 ILE A C 1
ATOM 1950 O O . ILE A 1 249 ? 13.942 -18.762 15.999 1.00 85.00 249 ILE A O 1
ATOM 1954 N N . PHE A 1 250 ? 15.328 -20.514 15.785 1.00 72.12 250 PHE A N 1
ATOM 1955 C CA . PHE A 1 250 ? 15.924 -20.423 17.110 1.00 72.12 250 PHE A CA 1
ATOM 1956 C C . PHE A 1 250 ? 17.405 -20.103 16.938 1.00 72.12 250 PHE A C 1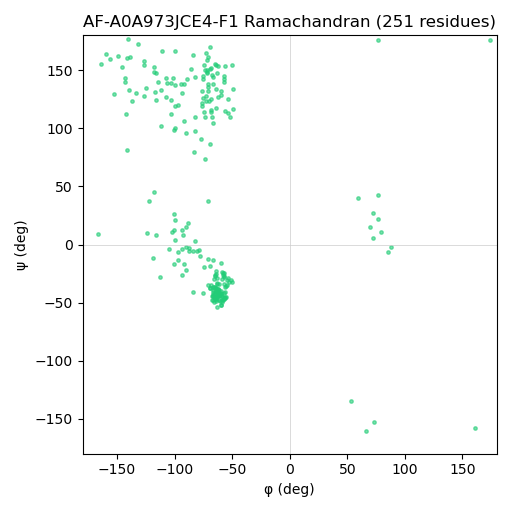
ATOM 1958 O O . PHE A 1 250 ? 18.202 -20.972 16.586 1.00 72.12 250 PHE A O 1
ATOM 1965 N N . ILE A 1 251 ? 17.778 -18.843 17.146 1.00 62.69 251 ILE A N 1
ATOM 1966 C CA . ILE A 1 251 ? 19.187 -18.467 17.245 1.00 62.69 251 ILE A CA 1
ATOM 1967 C C . ILE A 1 251 ? 19.523 -18.580 18.728 1.00 62.69 251 ILE A C 1
ATOM 1969 O O . ILE A 1 251 ? 19.186 -17.697 19.514 1.00 62.69 251 ILE A O 1
ATOM 1973 N N . GLY A 1 252 ? 20.082 -19.730 19.116 1.00 54.88 252 GLY A N 1
ATOM 1974 C CA . GLY A 1 252 ? 20.626 -19.916 20.457 1.00 54.88 252 GLY A CA 1
ATOM 1975 C C . GLY A 1 252 ? 21.632 -18.804 20.741 1.00 54.88 252 GLY A C 1
ATOM 1976 O O . GLY A 1 252 ? 22.523 -18.568 19.925 1.00 54.88 252 GLY A O 1
ATOM 1977 N N . ILE A 1 253 ? 21.424 -18.091 21.846 1.00 48.22 253 ILE A N 1
ATOM 1978 C CA . ILE A 1 253 ? 22.401 -17.145 22.394 1.00 48.22 253 ILE A CA 1
ATOM 1979 C C . ILE A 1 253 ? 23.458 -17.951 23.143 1.00 48.22 253 ILE A C 1
ATOM 1981 O O . ILE A 1 253 ? 23.046 -18.873 23.887 1.00 48.22 253 ILE A O 1
#

Sequence (253 aa):
MAETKLKRKMGWRPDYPDFRDNTAENDNVSLKMKTFGQTESIKTMFGKMGLSEASSKKLPLQKDLRDWCPPIEDQEDLGSCTANAGVALVEYFERRALGVHIDASRLFLYKVTRNLMKETGDTGAYLRSTMGALVLFGIPPEEYWPYKTKDFDVEPPAFCYGFAQNYQAIKYYRLDPPGTSPAVLLNRIKSNLAAGLPSMFGFTVYTSIGQADDNGGKIPYPTAGERIEGGHAIVAVGYDDKLKINNTIFIGI